Protein AF-A0A1I1YBZ1-F1 (afdb_monomer_lite)

Organism: NCBI:txid1123323

Radius of gyration: 19.56 Å; chains: 1; bounding box: 40×67×60 Å

Secondary structure (DSSP, 8-state):
-------------GGGB--TTT--PPEE-SHHHHHHHHHHHT-TTPBEEEEEESS--GGGSHHHHHHHHBPPPPTT------B-TT-EEESEEEESS-EEEEETTS-EEEEEEEETTEEEEEES-S-TTPBPSSSPP-B-HHHHTGGGTT-BEEEEEEEEEEGGGS-TT-----TT---SEEEEEEEEEETTS-EEEEEEETTEEEEEEE-TTSPBPEEEHHHHGGGBTTHHHHHHHHHH--

Sequence (242 aa):
MVSDIIKRDFDCFDKGKFSWRAWSAPVLFSPAEIRKRLDVLRLEGRKITDLKLVGLNYCLSYYHLESLLLKEPDESGNNVQSVDLETPIGICAEIDEPMLIRFEDGDVLEIMEETDGEHRISMNRIPWDIKAGTNLPNIDASIFFKDCIGRTIKTVELHTSDLSEREDYFQPWNPEAKQSSFVKYIVLRLDDGYGLRFSGWLDFCIVDYIDCSNNYVKKTFKEVAPAFYDLDELIEDLLSNE

Foldseek 3Di:
DDPPPPPLQAFDDVVLADDPVRQPFDWAFDPVRVVVVVVVVPQAQWAWAFKDAQAEFPCPDLVNQLVQFWDDDDPVPPPPTDGFQQGWRFLKGKHLAWMWTATPVRKIWTWWQQFARTIGIDISHRDPPRHYNPHGYQFRNCQSVVVSHRWGQNDKDWDKDFPVPDDPPGDDDPPVPPDGITTQWIWRATPQQWTWIWGHDGRIIMTFTAHNVRDTDIDGNNSRLVGGPPSVVSRCVSRPDD

Structure (mmCIF, N/CA/C/O backbone):
data_AF-A0A1I1YBZ1-F1
#
_entry.id   AF-A0A1I1YBZ1-F1
#
loop_
_atom_site.group_PDB
_atom_site.id
_atom_site.type_symbol
_atom_site.label_atom_id
_atom_site.label_alt_id
_atom_site.label_comp_id
_atom_site.label_asym_id
_atom_site.label_entity_id
_atom_site.label_seq_id
_atom_site.pdbx_PDB_ins_code
_atom_site.Cartn_x
_atom_site.Cartn_y
_atom_site.Cartn_z
_atom_site.occupancy
_atom_site.B_iso_or_equiv
_atom_site.auth_seq_id
_atom_site.auth_comp_id
_atom_site.auth_asym_id
_atom_site.auth_atom_id
_atom_site.pdbx_PDB_model_num
ATOM 1 N N . MET A 1 1 ? 4.293 -38.680 -7.895 1.00 36.81 1 MET A N 1
ATOM 2 C CA . MET A 1 1 ? 4.236 -37.562 -8.856 1.00 36.81 1 MET A CA 1
ATOM 3 C C . MET A 1 1 ? 5.030 -36.435 -8.245 1.00 36.81 1 MET A C 1
ATOM 5 O O . MET A 1 1 ? 4.676 -35.985 -7.165 1.00 36.81 1 MET A O 1
ATOM 9 N N . VAL A 1 2 ? 6.172 -36.119 -8.847 1.00 35.38 2 VAL A N 1
ATOM 10 C CA . VAL A 1 2 ? 7.045 -35.031 -8.406 1.00 35.38 2 VAL A CA 1
ATOM 11 C C . VAL A 1 2 ? 6.299 -33.736 -8.701 1.00 35.38 2 VAL A C 1
ATOM 13 O O . VAL A 1 2 ? 5.864 -33.534 -9.830 1.00 35.38 2 VAL A O 1
ATOM 16 N N . SER A 1 3 ? 6.053 -32.931 -7.669 1.00 37.69 3 SER A N 1
ATOM 17 C CA . SER A 1 3 ? 5.515 -31.586 -7.827 1.00 37.69 3 SER A CA 1
ATOM 18 C C . SER A 1 3 ? 6.543 -30.770 -8.599 1.00 37.69 3 SER A C 1
ATOM 20 O O . SER A 1 3 ? 7.615 -30.475 -8.065 1.00 37.69 3 SER A O 1
ATOM 22 N N . ASP A 1 4 ? 6.231 -30.418 -9.839 1.00 36.88 4 ASP A N 1
ATOM 23 C CA . ASP A 1 4 ? 6.945 -29.358 -10.533 1.00 36.88 4 ASP A CA 1
ATOM 24 C C . ASP A 1 4 ? 6.650 -28.057 -9.780 1.00 36.88 4 ASP A C 1
ATOM 26 O O . ASP A 1 4 ? 5.645 -27.383 -10.001 1.00 36.88 4 ASP A O 1
ATOM 30 N N . ILE A 1 5 ? 7.512 -27.748 -8.808 1.00 44.34 5 ILE A N 1
ATOM 31 C CA . ILE A 1 5 ? 7.633 -26.412 -8.244 1.00 44.34 5 ILE A CA 1
ATOM 32 C C . ILE A 1 5 ? 8.021 -25.546 -9.436 1.00 44.34 5 ILE A C 1
ATOM 34 O O . ILE A 1 5 ? 9.162 -25.601 -9.898 1.00 44.34 5 ILE A O 1
ATOM 38 N N . ILE A 1 6 ? 7.063 -24.783 -9.961 1.00 43.06 6 ILE A N 1
ATOM 39 C CA . ILE A 1 6 ? 7.365 -23.654 -10.832 1.00 43.06 6 ILE A CA 1
ATOM 40 C C . ILE A 1 6 ? 8.347 -22.806 -10.027 1.00 43.06 6 ILE A C 1
ATOM 42 O O . ILE A 1 6 ? 7.965 -22.187 -9.032 1.00 43.06 6 ILE A O 1
ATOM 46 N N . LYS A 1 7 ? 9.635 -22.848 -10.388 1.00 44.88 7 LYS A N 1
ATOM 47 C CA . LYS A 1 7 ? 10.614 -21.919 -9.833 1.00 44.88 7 LYS A CA 1
ATOM 48 C C . LYS A 1 7 ? 10.072 -20.532 -10.142 1.00 44.88 7 LYS A C 1
ATOM 50 O O . LYS A 1 7 ? 9.880 -20.190 -11.305 1.00 44.88 7 LYS A O 1
ATOM 55 N N . ARG A 1 8 ? 9.742 -19.778 -9.097 1.00 62.12 8 ARG A N 1
ATOM 56 C CA . AR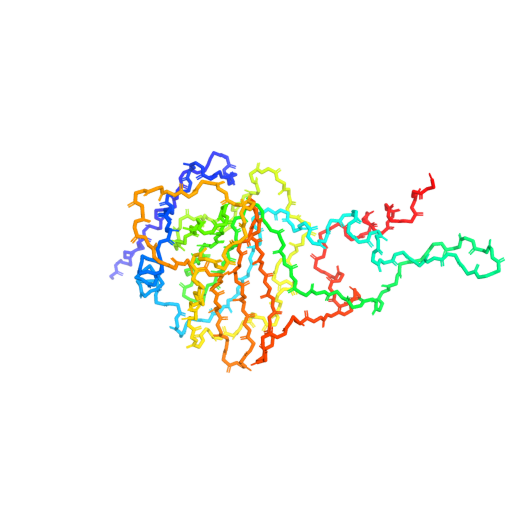G A 1 8 ? 9.437 -18.360 -9.241 1.00 62.12 8 ARG A CA 1
ATOM 57 C C . ARG A 1 8 ? 10.721 -17.706 -9.733 1.00 62.12 8 ARG A C 1
ATOM 59 O O . ARG A 1 8 ? 11.698 -17.649 -8.990 1.00 62.12 8 ARG A O 1
ATOM 66 N N . ASP A 1 9 ? 10.734 -17.310 -11.000 1.00 77.94 9 ASP A N 1
ATOM 67 C CA . ASP A 1 9 ? 11.827 -16.535 -11.581 1.00 77.94 9 ASP A CA 1
ATOM 68 C C . ASP A 1 9 ? 11.698 -15.097 -11.074 1.00 77.94 9 ASP A C 1
ATOM 70 O O . ASP A 1 9 ? 11.098 -14.234 -11.725 1.00 77.94 9 ASP A O 1
ATOM 74 N N . PHE A 1 10 ? 12.209 -14.879 -9.861 1.00 87.12 10 PHE A N 1
ATOM 75 C CA . PHE A 1 10 ? 12.427 -13.545 -9.322 1.00 87.12 10 PHE A CA 1
ATOM 76 C C . PHE A 1 10 ? 13.448 -12.797 -10.178 1.00 87.12 10 PHE A C 1
ATOM 78 O O . PHE A 1 10 ? 14.351 -13.400 -10.764 1.00 87.12 10 PHE A O 1
ATOM 85 N N . ASP A 1 11 ? 13.322 -11.477 -10.206 1.00 91.19 11 ASP A N 1
ATOM 86 C CA . ASP A 1 11 ? 14.334 -10.632 -10.816 1.00 91.19 11 ASP A CA 1
ATOM 87 C C . ASP A 1 11 ? 15.635 -10.659 -9.999 1.00 91.19 11 ASP A C 1
ATOM 89 O O . ASP A 1 11 ? 15.663 -10.933 -8.794 1.00 91.19 11 ASP A O 1
ATOM 93 N N . CYS A 1 12 ? 16.747 -10.373 -10.672 1.00 90.94 12 CYS A N 1
ATOM 94 C CA . CYS A 1 12 ? 18.072 -10.401 -10.065 1.00 90.94 12 CYS A CA 1
ATOM 95 C C . CYS A 1 12 ? 18.395 -9.064 -9.388 1.00 90.94 12 CYS A C 1
ATOM 97 O O . CYS A 1 12 ? 18.868 -8.128 -10.031 1.00 90.94 12 CYS A O 1
ATOM 99 N N . PHE A 1 13 ? 18.196 -9.004 -8.074 1.00 94.50 13 PHE A N 1
ATOM 100 C CA . PHE A 1 13 ? 18.529 -7.851 -7.235 1.00 94.50 13 PHE A CA 1
ATOM 101 C C . PHE A 1 13 ? 19.926 -7.990 -6.612 1.00 94.50 13 PHE A C 1
ATOM 103 O O . PHE A 1 13 ? 20.206 -8.977 -5.922 1.00 94.50 13 PHE A O 1
ATOM 110 N N . ASP A 1 14 ? 20.811 -7.006 -6.818 1.00 93.50 14 ASP A N 1
ATOM 111 C CA . ASP A 1 14 ? 22.164 -7.046 -6.243 1.00 93.50 14 ASP A CA 1
ATOM 112 C C . ASP A 1 14 ? 22.097 -7.086 -4.711 1.00 93.50 14 ASP A C 1
ATOM 114 O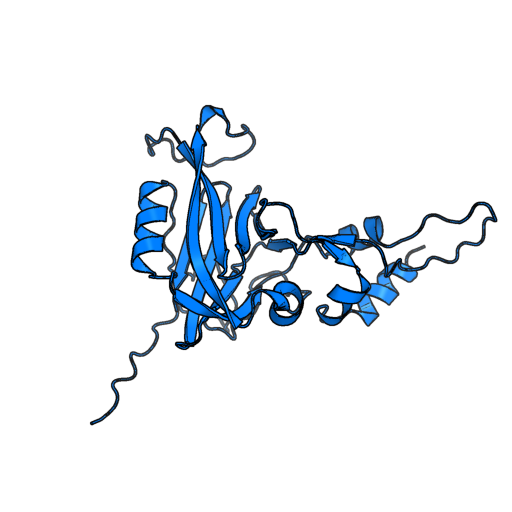 O . ASP A 1 14 ? 21.463 -6.245 -4.072 1.00 93.50 14 ASP A O 1
ATOM 118 N N . LYS A 1 15 ? 22.735 -8.099 -4.113 1.00 93.19 15 LYS A N 1
ATOM 119 C CA . LYS A 1 15 ? 22.744 -8.350 -2.657 1.00 93.19 15 LYS A CA 1
ATOM 120 C C . LYS A 1 15 ? 21.346 -8.367 -2.011 1.00 93.19 15 LYS A C 1
ATOM 122 O O . LYS A 1 15 ? 21.224 -8.069 -0.821 1.00 93.19 15 LYS A O 1
ATOM 127 N N . GLY A 1 16 ? 20.305 -8.707 -2.778 1.00 94.00 16 GLY A N 1
ATOM 128 C CA . GLY A 1 16 ? 18.918 -8.710 -2.305 1.00 94.00 16 GLY A CA 1
ATOM 129 C C . GLY A 1 16 ? 18.375 -7.318 -1.967 1.00 94.00 16 GLY A C 1
ATOM 130 O O . GLY A 1 16 ? 17.484 -7.215 -1.129 1.00 94.00 16 GLY A O 1
ATOM 131 N N . LYS A 1 17 ? 18.927 -6.251 -2.558 1.00 97.12 17 LYS A N 1
ATOM 132 C CA . LYS A 1 17 ? 18.430 -4.877 -2.418 1.00 97.12 17 LYS A CA 1
ATOM 133 C C . LYS A 1 17 ? 17.583 -4.477 -3.614 1.00 97.12 17 LYS A C 1
ATOM 135 O O . LYS A 1 17 ? 17.976 -4.722 -4.755 1.00 97.12 17 LYS A O 1
ATOM 140 N N . PHE A 1 18 ? 16.451 -3.835 -3.354 1.00 96.56 18 PHE A N 1
ATOM 141 C CA . PHE A 1 18 ? 15.580 -3.355 -4.410 1.00 96.56 18 PHE A CA 1
ATOM 142 C C . PHE A 1 18 ? 16.315 -2.371 -5.331 1.00 96.56 18 PHE A C 1
ATOM 144 O O . PHE A 1 18 ? 17.156 -1.577 -4.912 1.00 96.56 18 PHE A O 1
ATOM 151 N N . SER A 1 19 ? 16.016 -2.462 -6.623 1.00 94.19 19 SER A N 1
ATOM 152 C CA . SER A 1 19 ? 16.472 -1.514 -7.631 1.00 94.19 19 SER A CA 1
ATOM 153 C C . SER A 1 19 ? 15.438 -1.458 -8.740 1.00 94.19 19 SER A C 1
ATOM 155 O O . SER A 1 19 ? 15.160 -2.476 -9.378 1.00 94.19 19 SER A O 1
ATOM 157 N N . TRP A 1 20 ? 14.925 -0.262 -9.022 1.00 89.38 20 TRP A N 1
ATOM 158 C CA . TRP A 1 20 ? 13.953 -0.035 -10.095 1.00 89.38 20 TRP A CA 1
ATOM 159 C C . TRP A 1 20 ? 14.452 -0.534 -11.463 1.00 89.38 20 TRP A C 1
ATOM 161 O O . TRP A 1 20 ? 13.671 -1.014 -12.279 1.00 89.38 20 TRP A O 1
ATOM 171 N N . ARG A 1 21 ? 15.773 -0.498 -11.701 1.00 90.94 21 ARG A N 1
ATOM 172 C CA . ARG A 1 21 ? 16.403 -0.984 -12.943 1.00 90.94 21 ARG A CA 1
ATOM 173 C C . ARG A 1 21 ? 16.393 -2.502 -13.073 1.00 90.94 21 ARG A C 1
ATOM 175 O O . ARG A 1 21 ? 16.436 -3.010 -14.188 1.00 90.94 21 ARG A O 1
ATOM 182 N N . ALA A 1 22 ? 16.423 -3.207 -11.946 1.00 93.88 22 ALA A N 1
ATOM 183 C CA . ALA A 1 22 ? 16.407 -4.664 -11.913 1.00 93.88 22 ALA A CA 1
ATOM 184 C C . ALA A 1 22 ? 14.979 -5.218 -11.991 1.00 93.88 22 ALA A C 1
ATOM 186 O O . ALA A 1 22 ? 14.797 -6.354 -12.418 1.00 93.88 22 ALA A O 1
ATOM 187 N N . TRP A 1 23 ? 13.980 -4.420 -11.607 1.00 94.81 23 TRP A N 1
ATOM 188 C CA . TRP A 1 23 ? 12.586 -4.833 -11.594 1.00 94.81 23 TRP A CA 1
ATOM 189 C C . TRP A 1 23 ? 11.986 -4.853 -13.008 1.00 94.81 23 TRP A C 1
ATOM 191 O O . TRP A 1 23 ? 11.780 -3.819 -13.642 1.00 94.81 23 TRP A O 1
ATOM 201 N N . SER A 1 24 ? 11.674 -6.053 -13.494 1.00 93.94 24 SER A N 1
ATOM 202 C CA . SER A 1 24 ? 11.161 -6.341 -14.836 1.00 93.94 24 SER A CA 1
ATOM 203 C C . SER A 1 24 ? 9.670 -6.048 -15.013 1.00 93.94 24 SER A C 1
ATOM 205 O O . SER A 1 24 ? 9.094 -6.392 -16.053 1.00 93.94 24 SER A O 1
ATOM 207 N N . ALA A 1 25 ? 9.019 -5.432 -14.018 1.00 94.31 25 ALA A N 1
ATOM 208 C CA . ALA A 1 25 ? 7.642 -4.988 -14.163 1.00 94.31 25 ALA A CA 1
ATOM 209 C C . ALA A 1 25 ? 7.490 -4.103 -15.408 1.00 94.31 25 ALA A C 1
ATOM 211 O O . ALA A 1 25 ? 8.319 -3.221 -15.643 1.00 94.31 25 ALA A O 1
ATOM 212 N N . PRO A 1 26 ? 6.438 -4.329 -16.214 1.00 92.62 26 PRO A N 1
ATOM 213 C CA . PRO A 1 26 ? 6.181 -3.481 -17.360 1.00 92.62 26 PRO A CA 1
ATOM 214 C C . PRO A 1 26 ? 5.854 -2.067 -16.887 1.00 92.62 26 PRO A C 1
ATOM 216 O O . PRO A 1 26 ? 5.163 -1.890 -15.883 1.00 92.62 26 PRO A O 1
ATOM 219 N N . VAL A 1 27 ? 6.311 -1.096 -17.665 1.00 90.88 27 VAL A N 1
ATOM 220 C CA . VAL A 1 27 ? 5.929 0.305 -17.527 1.00 90.88 27 VAL A CA 1
ATOM 221 C C . VAL A 1 27 ? 4.602 0.509 -18.256 1.00 90.88 27 VAL A C 1
ATOM 223 O O . VAL A 1 27 ? 4.498 0.189 -19.443 1.00 90.88 27 VAL A O 1
ATOM 226 N N . LEU A 1 28 ? 3.573 0.966 -17.544 1.00 90.81 28 LEU A N 1
ATOM 227 C CA . LEU A 1 28 ? 2.201 1.065 -18.043 1.00 90.81 28 LEU A CA 1
ATOM 228 C C . LEU A 1 28 ? 1.697 2.499 -17.904 1.00 90.81 28 LEU A C 1
ATOM 230 O O . LEU A 1 28 ? 1.750 3.061 -16.815 1.00 90.81 28 LEU A O 1
ATOM 234 N N . PHE A 1 29 ? 1.146 3.044 -18.990 1.00 85.56 29 PHE A N 1
ATOM 235 C CA . PHE A 1 29 ? 0.643 4.421 -19.017 1.00 85.56 29 PHE A CA 1
ATOM 236 C C . PHE A 1 29 ? -0.859 4.479 -19.287 1.00 85.56 29 PHE A C 1
ATOM 238 O O . PHE A 1 29 ? -1.593 5.197 -18.614 1.00 85.56 29 PHE A O 1
ATOM 245 N N . SER A 1 30 ? -1.350 3.729 -20.284 1.00 86.94 30 SER A N 1
ATOM 246 C CA . SER A 1 30 ? -2.756 3.854 -20.669 1.00 86.94 30 SER A CA 1
ATOM 247 C C . SER A 1 30 ? -3.700 3.124 -19.719 1.00 86.94 30 SER A C 1
ATOM 249 O O . SER A 1 30 ? -3.410 1.996 -19.301 1.00 86.94 30 SER A O 1
ATOM 251 N N . PRO A 1 31 ? -4.914 3.663 -19.491 1.00 90.94 31 PRO A N 1
ATOM 252 C CA . PRO A 1 31 ? -5.958 2.937 -18.776 1.00 90.94 31 PRO A CA 1
ATOM 253 C C . PRO A 1 31 ? -6.232 1.539 -19.346 1.00 90.94 31 PRO A C 1
ATOM 255 O O . PRO A 1 31 ? -6.498 0.601 -18.598 1.00 90.94 31 PRO A O 1
ATOM 258 N N . ALA A 1 32 ? -6.136 1.372 -20.669 1.00 92.31 32 ALA A N 1
ATOM 259 C CA . ALA A 1 32 ? -6.348 0.086 -21.329 1.00 92.31 32 ALA A CA 1
ATOM 260 C C . ALA A 1 32 ? -5.231 -0.930 -21.026 1.00 92.31 32 ALA A C 1
ATOM 262 O O . ALA A 1 32 ? -5.521 -2.098 -20.759 1.00 92.31 32 ALA A O 1
ATOM 263 N N . GLU A 1 33 ? -3.964 -0.505 -21.046 1.00 93.12 33 GLU A N 1
ATOM 264 C CA . GLU A 1 33 ? -2.819 -1.353 -20.686 1.00 93.12 33 GLU A CA 1
ATOM 265 C C . GLU A 1 33 ? -2.873 -1.762 -19.217 1.00 93.12 33 GLU A C 1
ATOM 267 O O . GLU A 1 33 ? -2.699 -2.941 -18.901 1.00 93.12 33 GLU A O 1
ATOM 272 N N . ILE A 1 34 ? -3.176 -0.808 -18.337 1.00 94.31 34 ILE A N 1
ATOM 273 C CA . ILE A 1 34 ? -3.274 -1.036 -16.895 1.00 94.31 34 ILE A CA 1
ATOM 274 C C . ILE A 1 34 ? -4.437 -1.983 -16.597 1.00 94.31 34 ILE A C 1
ATOM 276 O O . ILE A 1 34 ? -4.249 -2.981 -15.902 1.00 94.31 34 ILE A O 1
ATOM 280 N N . ARG A 1 35 ? -5.616 -1.763 -17.198 1.00 96.06 35 ARG A N 1
ATOM 281 C CA . ARG A 1 35 ? -6.758 -2.679 -17.063 1.00 96.06 35 ARG A CA 1
ATOM 282 C C . ARG A 1 35 ? -6.400 -4.093 -17.510 1.00 96.06 35 ARG A C 1
ATOM 284 O O . ARG A 1 35 ? -6.570 -5.035 -16.743 1.00 96.06 35 ARG A O 1
ATOM 291 N N . LYS A 1 36 ? -5.822 -4.236 -18.707 1.00 96.75 36 LYS A N 1
ATOM 292 C CA . LYS A 1 36 ? -5.385 -5.534 -19.236 1.00 96.75 36 LYS A CA 1
ATOM 293 C C . LYS A 1 36 ? -4.380 -6.211 -18.305 1.00 96.75 36 LYS A C 1
ATOM 295 O O . LYS A 1 36 ? -4.418 -7.431 -18.146 1.00 96.75 36 LYS A O 1
ATOM 300 N N . ARG A 1 37 ? -3.468 -5.444 -17.700 1.00 96.56 37 ARG A N 1
ATOM 301 C CA . ARG A 1 37 ? -2.520 -5.977 -16.724 1.00 96.56 37 ARG A CA 1
ATOM 302 C C . ARG A 1 37 ? -3.242 -6.520 -15.494 1.00 96.56 37 ARG A C 1
ATOM 304 O O . ARG A 1 37 ? -2.987 -7.664 -15.132 1.00 96.56 37 ARG A O 1
ATOM 311 N N . LEU A 1 38 ? -4.133 -5.736 -14.893 1.00 96.75 38 LEU A N 1
ATOM 312 C CA . LEU A 1 38 ? -4.900 -6.126 -13.706 1.00 96.75 38 LEU A CA 1
ATOM 313 C C . LEU A 1 38 ? -5.749 -7.385 -13.963 1.00 96.75 38 LEU A C 1
ATOM 315 O O . LEU A 1 38 ? -5.736 -8.305 -13.144 1.00 96.75 38 LEU A O 1
ATOM 319 N N . ASP A 1 39 ? -6.380 -7.486 -15.137 1.00 96.56 39 ASP A N 1
ATOM 320 C CA . ASP A 1 39 ? -7.176 -8.656 -15.538 1.00 96.56 39 ASP A CA 1
ATOM 321 C C . ASP A 1 39 ? -6.329 -9.943 -15.606 1.00 96.56 39 ASP A C 1
ATOM 323 O O . ASP A 1 39 ? -6.765 -11.020 -15.192 1.00 96.56 39 ASP A O 1
ATOM 327 N N . VAL A 1 40 ? -5.086 -9.845 -16.096 1.00 96.75 40 VAL A N 1
ATOM 328 C CA . VAL A 1 40 ? -4.151 -10.983 -16.172 1.00 96.75 40 VAL A CA 1
ATOM 329 C C . VAL A 1 40 ? -3.716 -11.458 -14.785 1.00 96.75 40 VAL A C 1
ATOM 331 O O . VAL A 1 40 ? -3.509 -12.657 -14.595 1.00 96.75 40 VAL A O 1
ATOM 334 N N . LEU A 1 41 ? -3.585 -10.547 -13.818 1.00 96.94 41 LEU A N 1
ATOM 335 C CA . LEU A 1 41 ? -3.140 -10.877 -12.461 1.00 96.94 41 LEU A CA 1
ATOM 336 C C . LEU A 1 41 ? -4.211 -11.609 -11.638 1.00 96.94 41 LEU A C 1
ATOM 338 O O . LEU A 1 41 ? -3.862 -12.311 -10.686 1.00 96.94 41 LEU A O 1
ATOM 342 N N . ARG A 1 42 ? -5.491 -11.516 -12.037 1.00 97.12 42 ARG A N 1
ATOM 343 C CA . ARG A 1 42 ? -6.628 -12.195 -11.386 1.00 97.12 42 ARG A CA 1
ATOM 344 C C . ARG A 1 42 ? -6.639 -11.950 -9.874 1.00 97.12 42 ARG A C 1
ATOM 346 O O . ARG A 1 42 ? -6.538 -12.888 -9.086 1.00 97.12 42 ARG A O 1
ATOM 353 N N . LEU A 1 43 ? -6.664 -10.676 -9.486 1.00 98.44 43 LEU A N 1
ATOM 354 C CA . LEU A 1 43 ? -6.584 -10.263 -8.081 1.00 98.44 43 LEU A CA 1
ATOM 355 C C . LEU A 1 43 ? -7.904 -10.484 -7.327 1.00 98.44 43 LEU A C 1
ATOM 357 O O . LEU A 1 43 ? -7.885 -10.763 -6.133 1.00 98.44 43 LEU A O 1
ATOM 361 N N . GLU A 1 44 ? -9.046 -10.383 -8.011 1.00 98.62 44 GLU A N 1
ATOM 362 C CA . GLU A 1 44 ? -10.362 -10.619 -7.407 1.00 98.62 44 GLU A CA 1
ATOM 363 C C . GLU A 1 44 ? -10.486 -12.059 -6.888 1.00 98.62 4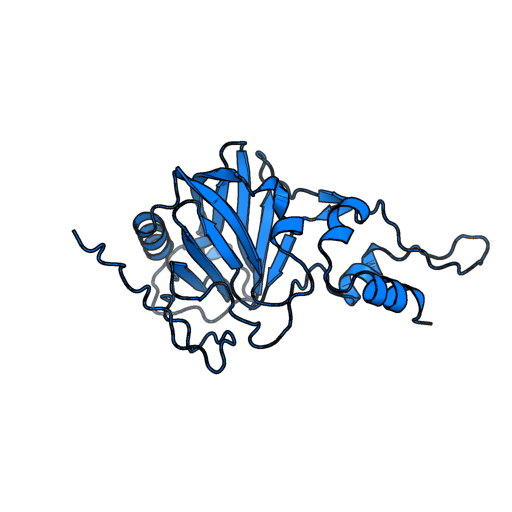4 GLU A C 1
ATOM 365 O O . GLU A 1 44 ? -10.118 -13.022 -7.563 1.00 98.62 44 GLU A O 1
ATOM 370 N N . GLY A 1 45 ? -11.003 -12.202 -5.670 1.00 98.56 45 GLY A N 1
ATOM 371 C CA . GLY A 1 45 ? -11.094 -13.468 -4.948 1.00 98.56 45 GLY A CA 1
ATOM 372 C C . GLY A 1 45 ? -9.827 -13.860 -4.184 1.00 98.56 45 GLY A C 1
ATOM 373 O O . GLY A 1 45 ? -9.868 -14.837 -3.439 1.00 98.56 45 GLY A O 1
ATOM 374 N N . ARG A 1 46 ? -8.714 -13.121 -4.312 1.00 98.69 46 ARG A N 1
ATOM 375 C CA . ARG A 1 46 ? -7.498 -13.398 -3.536 1.00 98.69 46 ARG A CA 1
ATOM 376 C C . ARG A 1 46 ? -7.578 -12.788 -2.146 1.00 98.69 46 ARG A C 1
ATOM 37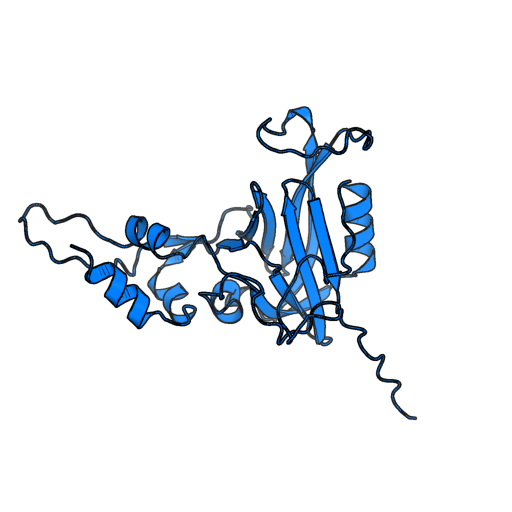8 O O . ARG A 1 46 ? -7.952 -11.628 -1.978 1.00 98.69 46 ARG A O 1
ATOM 385 N N . LYS A 1 47 ? -7.184 -13.576 -1.151 1.00 98.81 47 LYS A N 1
ATOM 386 C CA . LYS A 1 47 ? -7.135 -13.167 0.250 1.00 98.81 47 LYS A CA 1
ATOM 387 C C . LYS A 1 47 ? -5.747 -12.672 0.618 1.00 98.81 47 LYS A C 1
ATOM 389 O O . LYS A 1 47 ? -4.774 -13.393 0.404 1.00 98.81 47 LYS A O 1
ATOM 394 N N . ILE A 1 48 ? -5.673 -11.471 1.179 1.00 98.88 48 ILE A N 1
ATOM 395 C CA . ILE A 1 48 ? -4.431 -10.848 1.639 1.00 98.88 48 ILE A CA 1
ATOM 396 C C . ILE A 1 48 ? -3.991 -11.524 2.937 1.00 98.88 48 ILE A C 1
ATOM 398 O O . ILE A 1 48 ? -4.789 -11.688 3.861 1.00 98.88 48 ILE A O 1
ATOM 402 N N . THR A 1 49 ? -2.726 -11.920 3.019 1.00 98.81 49 THR A N 1
ATOM 403 C CA . THR A 1 49 ? -2.143 -12.550 4.213 1.00 98.81 49 THR A CA 1
ATOM 404 C C . THR A 1 49 ? -1.044 -11.721 4.852 1.00 98.81 49 THR A C 1
ATOM 406 O O . THR A 1 49 ? -0.770 -11.915 6.032 1.00 98.81 49 THR A O 1
ATOM 409 N N . ASP A 1 50 ? -0.427 -10.815 4.097 1.00 98.7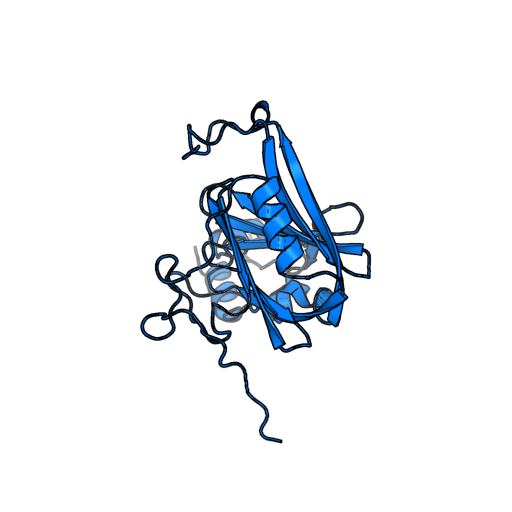5 50 ASP A N 1
ATOM 410 C CA . ASP A 1 50 ? 0.714 -10.026 4.552 1.00 98.75 50 ASP A CA 1
ATOM 411 C C . ASP A 1 50 ? 0.894 -8.812 3.631 1.00 98.75 50 ASP A C 1
ATOM 413 O O . ASP A 1 50 ? 0.609 -8.904 2.429 1.00 98.75 50 ASP A O 1
ATOM 417 N N . LEU A 1 51 ? 1.392 -7.696 4.162 1.00 98.69 51 LEU A N 1
ATOM 418 C CA . LEU A 1 51 ? 1.732 -6.502 3.385 1.00 98.69 51 LEU A CA 1
ATOM 419 C C . LEU A 1 51 ? 3.151 -6.048 3.736 1.00 98.69 51 LEU A C 1
ATOM 421 O O . LEU A 1 51 ? 3.617 -6.238 4.853 1.00 98.69 51 LEU A O 1
ATOM 425 N N . LYS A 1 52 ? 3.861 -5.443 2.786 1.00 98.25 52 LYS A N 1
ATOM 426 C CA . LYS A 1 52 ? 5.207 -4.913 3.019 1.00 98.25 52 LYS A CA 1
ATOM 427 C C . LYS A 1 52 ? 5.428 -3.643 2.213 1.00 98.25 52 LYS A C 1
ATOM 429 O O . LYS A 1 52 ? 5.158 -3.626 1.015 1.00 98.25 52 LYS A O 1
ATOM 434 N N . LEU A 1 53 ? 5.970 -2.615 2.856 1.00 97.94 53 LEU A N 1
ATOM 435 C CA . LEU A 1 53 ? 6.617 -1.504 2.163 1.00 97.94 53 LEU A CA 1
ATOM 436 C C . LEU A 1 53 ? 8.094 -1.863 1.999 1.00 97.94 53 LEU A C 1
ATOM 438 O O . LEU A 1 53 ? 8.733 -2.295 2.962 1.00 97.94 53 LEU A O 1
ATOM 442 N N . VAL A 1 54 ? 8.619 -1.786 0.776 1.00 97.69 54 VAL A N 1
ATOM 443 C CA . VAL A 1 54 ? 10.038 -2.092 0.532 1.00 97.69 54 VAL A CA 1
ATOM 444 C C . VAL A 1 54 ? 10.920 -0.961 1.068 1.00 97.69 54 VAL A C 1
ATOM 446 O O . VAL A 1 54 ? 11.915 -1.253 1.734 1.00 97.69 54 VAL A O 1
ATOM 449 N N . GLY A 1 55 ? 10.508 0.289 0.842 1.00 95.25 55 GLY A N 1
ATOM 450 C CA . GLY A 1 55 ? 11.189 1.500 1.294 1.00 95.25 55 GLY A CA 1
ATOM 451 C C . GLY A 1 55 ? 10.485 2.224 2.447 1.00 95.25 55 GLY A C 1
ATOM 452 O O . GLY A 1 55 ? 9.621 1.669 3.131 1.00 95.25 55 GLY A O 1
ATOM 453 N N . LEU A 1 56 ? 10.883 3.478 2.655 1.00 95.50 56 LEU A N 1
ATOM 454 C CA . LEU A 1 56 ? 10.390 4.375 3.702 1.00 95.50 56 LEU A CA 1
ATOM 455 C C . LEU A 1 56 ? 8.927 4.787 3.476 1.00 95.50 56 LEU A C 1
ATOM 457 O O . LEU A 1 56 ? 8.518 5.007 2.341 1.00 95.50 56 LEU A O 1
ATOM 461 N N . ASN A 1 57 ? 8.160 4.956 4.561 1.00 96.06 57 ASN A N 1
ATOM 462 C CA . ASN A 1 57 ? 6.907 5.711 4.528 1.00 96.06 57 ASN A CA 1
ATOM 463 C C . ASN A 1 57 ? 7.162 7.182 4.899 1.00 96.06 57 ASN A C 1
ATOM 465 O O . ASN A 1 57 ? 7.338 7.509 6.080 1.00 96.06 57 ASN A O 1
ATOM 469 N N . TYR A 1 58 ? 7.121 8.071 3.908 1.00 93.94 58 TYR A N 1
ATOM 470 C CA . TYR A 1 58 ? 7.371 9.505 4.083 1.00 93.94 58 TYR A CA 1
ATOM 471 C C . TYR A 1 58 ? 6.272 10.230 4.874 1.00 93.94 58 TYR A C 1
ATOM 473 O O . TYR A 1 58 ? 6.586 11.164 5.621 1.00 93.94 58 TYR A O 1
ATOM 481 N N . CYS A 1 59 ? 5.020 9.749 4.829 1.00 91.94 59 CYS A N 1
ATOM 482 C CA . CYS A 1 59 ? 3.920 10.281 5.645 1.00 91.94 59 CYS A CA 1
ATOM 483 C C . CYS A 1 59 ? 4.157 10.112 7.152 1.00 91.94 59 CYS A C 1
ATOM 485 O O . CYS A 1 59 ? 3.487 10.757 7.948 1.00 91.94 59 CYS A O 1
ATOM 487 N N . LEU A 1 60 ? 5.076 9.234 7.561 1.00 90.94 60 LEU A N 1
ATOM 488 C CA . LEU A 1 60 ? 5.418 8.984 8.965 1.00 90.94 60 LEU A CA 1
ATOM 489 C C . LEU A 1 60 ? 6.909 9.228 9.236 1.00 90.94 60 LEU A C 1
ATOM 491 O O . LEU A 1 60 ? 7.506 8.608 10.116 1.00 90.94 60 LEU A O 1
ATOM 495 N N . SER A 1 61 ? 7.522 10.114 8.451 1.00 88.25 61 SER A N 1
ATOM 496 C CA . SER A 1 61 ? 8.867 10.624 8.717 1.00 88.25 61 SER A CA 1
ATOM 497 C C . SER A 1 61 ? 8.884 11.533 9.952 1.00 88.25 61 SER A C 1
ATOM 499 O O . SER A 1 61 ? 7.856 12.102 10.329 1.00 88.25 61 SER A O 1
ATOM 501 N N . TYR A 1 62 ? 10.068 11.706 10.552 1.00 86.00 62 TYR A N 1
ATOM 502 C CA . TYR A 1 62 ? 10.282 12.593 11.701 1.00 86.00 62 TYR A CA 1
ATOM 503 C C . TYR A 1 62 ? 9.641 13.971 11.499 1.00 86.00 62 TYR A C 1
ATOM 505 O O . TYR A 1 62 ? 8.782 14.365 12.277 1.00 86.00 62 TYR A O 1
ATOM 513 N N . TYR A 1 63 ? 9.989 14.656 10.404 1.00 83.00 63 TYR A N 1
ATOM 514 C CA . TYR A 1 63 ? 9.514 16.013 10.115 1.00 83.00 63 TYR A CA 1
ATOM 515 C C . TYR A 1 63 ? 7.988 16.106 10.030 1.00 83.00 63 TYR A C 1
ATOM 517 O O . TYR A 1 63 ? 7.395 17.105 10.433 1.00 83.00 63 TYR A O 1
ATOM 525 N N . HIS A 1 64 ? 7.334 15.062 9.514 1.00 84.31 64 HIS A N 1
ATOM 526 C CA . HIS A 1 64 ? 5.880 15.041 9.449 1.00 84.31 64 HIS A CA 1
ATOM 527 C C . HIS A 1 64 ? 5.271 14.851 10.842 1.00 84.31 64 HIS A C 1
ATOM 529 O O . HIS A 1 64 ? 4.360 15.582 11.227 1.00 84.31 64 HIS A O 1
ATOM 535 N N . LEU A 1 65 ? 5.804 13.912 11.624 1.00 87.50 65 LEU A N 1
ATOM 536 C CA . LEU A 1 65 ? 5.303 13.607 12.962 1.00 87.50 65 LEU A CA 1
ATOM 537 C C . LEU A 1 65 ? 5.592 14.715 13.975 1.00 87.50 65 LEU A C 1
ATOM 539 O O . LEU A 1 65 ? 4.741 14.970 14.821 1.00 87.50 65 LEU A O 1
ATOM 543 N N . GLU A 1 66 ? 6.717 15.414 13.855 1.00 85.81 66 GLU A N 1
ATOM 544 C CA . GLU A 1 66 ? 7.050 16.594 14.656 1.00 85.81 66 GLU A CA 1
ATOM 545 C C . GLU A 1 66 ? 5.928 17.632 14.571 1.00 85.81 66 GLU A C 1
ATOM 547 O O . GLU A 1 66 ? 5.360 18.029 15.588 1.00 85.81 66 GLU A O 1
ATOM 552 N N . SER A 1 67 ? 5.514 17.971 13.347 1.00 82.75 67 SER A N 1
ATOM 553 C CA . SER A 1 67 ? 4.435 18.934 13.108 1.00 82.75 67 SER A CA 1
ATOM 554 C C . SER A 1 67 ? 3.050 18.470 13.581 1.00 82.75 67 SER A C 1
ATOM 556 O O . SER A 1 67 ? 2.176 19.300 13.831 1.00 82.75 67 SER A O 1
ATOM 558 N N . LEU A 1 68 ? 2.824 17.156 13.682 1.00 84.81 68 LEU A N 1
ATOM 559 C CA . LEU A 1 68 ? 1.515 16.577 13.997 1.00 84.81 68 LEU A CA 1
ATOM 560 C C . LEU A 1 68 ? 1.335 16.234 15.476 1.00 84.81 68 LEU A C 1
ATOM 562 O O . LEU A 1 68 ? 0.216 16.291 15.989 1.00 84.81 68 LEU A O 1
ATOM 566 N N . LEU A 1 69 ? 2.402 15.785 16.132 1.00 85.62 69 LEU A N 1
ATOM 567 C CA . LEU A 1 69 ? 2.335 15.168 17.453 1.00 85.62 69 LEU A CA 1
ATOM 568 C C . LEU A 1 69 ? 2.821 16.088 18.567 1.00 85.62 69 LEU A C 1
ATOM 570 O O . LEU A 1 69 ? 2.421 15.877 19.714 1.00 85.62 69 LEU A O 1
ATOM 574 N N . LEU A 1 70 ? 3.668 17.076 18.265 1.00 81.94 70 LEU A N 1
ATOM 575 C CA . LEU A 1 70 ? 4.141 18.010 19.280 1.00 81.94 70 LEU A CA 1
ATOM 576 C C . LEU A 1 70 ? 3.069 19.055 19.585 1.00 81.94 70 LEU A C 1
ATOM 578 O O . LEU A 1 70 ? 2.590 19.774 18.708 1.00 81.94 70 LEU A O 1
ATOM 582 N N . LYS A 1 71 ? 2.689 19.139 20.861 1.00 71.62 71 LYS A N 1
ATOM 583 C CA . LYS A 1 71 ? 1.785 20.184 21.353 1.00 71.62 71 LYS A CA 1
ATOM 584 C C . LYS A 1 71 ? 2.524 21.509 21.471 1.00 71.62 71 LYS A C 1
ATOM 586 O O . LYS A 1 71 ? 3.650 21.545 21.965 1.00 71.62 71 LYS A O 1
ATOM 591 N N . GLU A 1 72 ? 1.854 22.596 21.089 1.00 67.50 72 GLU A N 1
ATOM 592 C CA . GLU A 1 72 ? 2.341 23.932 21.423 1.00 67.50 72 GLU A CA 1
ATOM 593 C C . GLU A 1 72 ? 2.431 24.111 22.950 1.00 67.50 72 GLU A C 1
ATOM 595 O O . GLU A 1 72 ? 1.661 23.480 23.689 1.00 67.50 72 GLU A O 1
ATOM 600 N N . PRO A 1 73 ? 3.356 24.961 23.437 1.00 64.06 73 PRO A N 1
ATOM 601 C CA . PRO A 1 73 ? 3.469 25.265 24.856 1.00 64.06 73 PRO A CA 1
ATOM 602 C C . PRO A 1 73 ? 2.135 25.760 25.412 1.00 64.06 73 PRO A C 1
ATOM 604 O O . PRO A 1 73 ? 1.424 26.531 24.763 1.00 64.06 73 PRO A O 1
ATOM 607 N N . ASP A 1 74 ? 1.797 25.349 26.631 1.00 63.50 74 ASP A N 1
ATOM 608 C CA . ASP A 1 74 ? 0.617 25.894 27.290 1.00 63.50 74 ASP A CA 1
ATOM 609 C C . ASP A 1 74 ? 0.803 27.389 27.636 1.00 63.50 74 ASP A C 1
ATOM 611 O O . ASP A 1 74 ? 1.919 27.909 27.728 1.00 63.50 74 ASP A O 1
ATOM 615 N N . GLU A 1 75 ? -0.306 28.102 27.867 1.00 63.44 75 GLU A N 1
ATOM 616 C CA . GLU A 1 75 ? -0.302 29.534 28.230 1.00 63.44 75 GLU A CA 1
ATOM 617 C C . GLU A 1 75 ? 0.476 29.837 29.529 1.00 63.44 75 GLU A C 1
ATOM 619 O O . GLU A 1 75 ? 0.726 31.001 29.849 1.00 63.44 75 GLU A O 1
ATOM 624 N N . SER A 1 76 ? 0.857 28.804 30.292 1.00 66.31 76 SER A N 1
ATOM 625 C CA . SER A 1 76 ? 1.619 28.928 31.533 1.00 66.31 76 SER A CA 1
ATOM 626 C C . SER A 1 76 ? 3.136 28.970 31.312 1.00 66.31 76 SER A C 1
ATOM 628 O O . SER A 1 76 ? 3.878 29.200 32.269 1.00 66.31 76 SER A O 1
ATOM 630 N N . GLY A 1 77 ? 3.599 28.808 30.066 1.00 56.72 77 GLY A N 1
ATOM 631 C CA . GLY A 1 77 ? 5.013 28.896 29.699 1.00 56.72 77 GLY A CA 1
ATOM 632 C C . GLY A 1 77 ? 5.851 27.715 30.191 1.00 56.72 77 GLY A C 1
ATOM 633 O O . GLY A 1 77 ? 7.079 27.805 30.207 1.00 56.72 77 GLY A O 1
ATOM 634 N N . ASN A 1 78 ? 5.212 26.617 30.608 1.00 54.88 78 ASN A N 1
ATOM 635 C CA . ASN A 1 78 ? 5.909 25.383 30.942 1.00 54.88 78 ASN A CA 1
ATOM 636 C C . ASN A 1 78 ? 6.119 24.572 29.657 1.00 54.88 78 ASN A C 1
ATOM 638 O O . ASN A 1 78 ? 5.201 23.928 29.155 1.00 54.88 78 ASN A O 1
ATOM 642 N N . ASN A 1 79 ? 7.348 24.589 29.138 1.00 56.03 79 ASN A N 1
ATOM 643 C CA . ASN A 1 79 ? 7.771 23.800 27.978 1.00 56.03 79 ASN A CA 1
ATOM 644 C C . ASN A 1 79 ? 7.923 22.313 28.337 1.00 56.03 79 ASN A C 1
ATOM 646 O O . ASN A 1 79 ? 9.028 21.779 28.343 1.00 56.03 79 ASN A O 1
ATOM 650 N N . VAL A 1 80 ? 6.830 21.620 28.655 1.00 59.75 80 VAL A N 1
ATOM 651 C CA . VAL A 1 80 ? 6.847 20.153 28.619 1.00 59.75 80 VAL A CA 1
ATOM 652 C C . VAL A 1 80 ? 6.339 19.740 27.248 1.00 59.75 80 VAL A C 1
ATOM 654 O O . VAL A 1 80 ? 5.137 19.550 27.053 1.00 59.75 80 VAL A O 1
ATOM 657 N N . GLN A 1 81 ? 7.260 19.631 26.285 1.00 69.12 81 GLN A N 1
ATOM 658 C CA . GLN A 1 81 ? 6.954 18.945 25.035 1.00 69.12 81 GLN A CA 1
ATOM 659 C C . GLN A 1 81 ? 6.430 17.550 25.381 1.00 69.12 81 GLN A C 1
ATOM 661 O O . GLN A 1 81 ? 6.981 16.828 26.214 1.00 69.12 81 GLN A O 1
ATOM 666 N N . SER A 1 82 ? 5.298 17.203 24.785 1.00 79.06 82 SER A N 1
ATOM 667 C CA . SER A 1 82 ? 4.688 15.893 24.939 1.00 79.06 82 SER A CA 1
ATOM 668 C C . SER A 1 82 ? 4.133 15.455 23.598 1.00 79.06 82 SER A C 1
ATOM 670 O O . SER A 1 82 ? 3.620 16.271 22.831 1.00 79.06 82 SER A O 1
ATOM 672 N N . VAL A 1 83 ? 4.249 14.157 23.330 1.00 84.56 83 VAL A N 1
ATOM 673 C CA . VAL A 1 83 ? 3.693 13.521 22.137 1.00 84.56 83 VAL A CA 1
ATOM 674 C C . VAL A 1 83 ? 2.201 13.291 22.364 1.00 84.56 83 VAL A C 1
ATOM 676 O O . VAL A 1 83 ? 1.811 12.588 23.303 1.00 84.56 83 VAL A O 1
ATOM 679 N N . ASP A 1 84 ? 1.348 13.866 21.515 1.00 87.94 84 ASP A N 1
ATOM 680 C CA . ASP A 1 84 ? -0.088 13.602 21.562 1.00 87.94 84 ASP A CA 1
ATOM 681 C C . ASP A 1 84 ? -0.429 12.232 20.964 1.00 87.94 84 ASP A C 1
ATOM 683 O O . ASP A 1 84 ? -0.557 12.053 19.752 1.00 87.94 84 ASP A O 1
ATOM 687 N N . LEU A 1 85 ? -0.616 11.248 21.840 1.00 89.75 85 LEU A N 1
ATOM 688 C CA . LEU A 1 85 ? -0.953 9.887 21.434 1.00 89.75 85 LEU A CA 1
ATOM 689 C C . LEU A 1 85 ? -2.361 9.762 20.826 1.00 89.75 85 LEU A C 1
ATOM 691 O O . LEU A 1 85 ? -2.642 8.769 20.155 1.00 89.75 85 LEU A O 1
ATOM 695 N N . GLU A 1 86 ? -3.245 10.736 21.049 1.00 93.56 86 GLU A N 1
ATOM 696 C CA . GLU A 1 86 ? -4.631 10.702 20.573 1.00 93.56 86 GLU A CA 1
ATOM 697 C C . GLU A 1 86 ? -4.809 11.443 19.236 1.00 93.56 86 GLU A C 1
ATOM 699 O O . GLU A 1 86 ? -5.897 11.397 18.654 1.00 93.56 86 GLU A O 1
ATOM 704 N N . THR A 1 87 ? -3.750 12.076 18.708 1.00 93.06 87 THR A N 1
ATOM 705 C CA . THR A 1 87 ? -3.777 12.724 17.390 1.00 93.06 87 THR A CA 1
ATOM 706 C C . THR A 1 87 ? -4.218 11.726 16.315 1.00 93.06 87 THR A C 1
ATOM 708 O O . THR A 1 87 ? -3.606 10.661 16.174 1.00 93.06 87 THR A O 1
ATOM 711 N N . PRO A 1 88 ? -5.269 12.038 15.530 1.00 93.88 88 PRO A N 1
ATOM 712 C CA . PRO A 1 88 ? -5.687 11.195 14.418 1.00 93.88 88 PRO A CA 1
ATOM 713 C C . PRO A 1 88 ? -4.675 11.230 13.265 1.00 93.88 88 PRO A C 1
ATOM 715 O O . PRO A 1 88 ? -4.481 12.263 12.627 1.00 93.88 88 PRO A O 1
ATOM 718 N N . ILE A 1 89 ? -4.111 10.072 12.942 1.00 93.50 89 ILE A N 1
ATOM 719 C CA . ILE A 1 89 ? -3.184 9.821 11.839 1.00 93.50 89 ILE A CA 1
ATOM 720 C C . ILE A 1 89 ? -3.912 9.060 10.730 1.00 93.50 89 ILE A C 1
ATOM 722 O O . ILE A 1 89 ? -4.633 8.094 10.990 1.00 93.50 89 ILE A O 1
ATOM 726 N N . GLY A 1 90 ? -3.747 9.500 9.482 1.00 94.81 90 GLY A N 1
ATOM 727 C CA . GLY A 1 90 ? -4.244 8.764 8.321 1.00 94.81 90 GLY A CA 1
ATOM 728 C C . GLY A 1 90 ? -3.482 7.455 8.133 1.00 94.81 90 GLY A C 1
ATOM 729 O O . GLY A 1 90 ? -2.258 7.430 8.232 1.00 94.81 90 GLY A O 1
ATOM 730 N N . ILE A 1 91 ? -4.190 6.368 7.831 1.00 97.12 91 ILE A N 1
ATOM 731 C CA . ILE A 1 91 ? -3.558 5.115 7.411 1.00 97.12 91 ILE A CA 1
ATOM 732 C C . ILE A 1 91 ? -3.182 5.259 5.937 1.00 97.12 91 ILE A C 1
ATOM 734 O O . ILE A 1 91 ? -3.934 4.882 5.038 1.00 97.12 91 ILE A O 1
ATOM 738 N N . CYS A 1 92 ? -2.041 5.904 5.722 1.00 95.81 92 CYS A N 1
ATOM 739 C CA . CYS A 1 92 ? -1.502 6.282 4.428 1.00 95.81 92 CYS A CA 1
ATOM 740 C C . CYS A 1 92 ? 0.010 6.030 4.408 1.00 95.81 92 CYS A C 1
ATOM 742 O O . CYS A 1 92 ? 0.691 6.199 5.427 1.00 95.81 92 CYS A O 1
ATOM 744 N N . ALA A 1 93 ? 0.520 5.605 3.256 1.00 96.44 93 ALA A N 1
ATOM 745 C CA . ALA A 1 93 ? 1.943 5.508 3.007 1.00 96.44 93 ALA A CA 1
ATOM 746 C C . ALA A 1 93 ? 2.330 6.191 1.698 1.00 96.44 93 ALA A C 1
ATOM 748 O O . ALA A 1 93 ? 1.862 5.798 0.636 1.00 96.44 93 ALA A O 1
ATOM 749 N N . GLU A 1 94 ? 3.217 7.171 1.787 1.00 95.44 94 GLU A N 1
ATOM 750 C CA . GLU A 1 94 ? 3.938 7.729 0.644 1.00 95.44 94 GLU A CA 1
ATOM 751 C C . GLU A 1 94 ? 5.253 6.967 0.508 1.00 95.44 94 GLU A C 1
ATOM 753 O O . GLU A 1 94 ? 6.012 6.898 1.477 1.00 95.44 94 GLU A O 1
ATOM 758 N N . ILE A 1 95 ? 5.486 6.343 -0.648 1.00 95.12 95 ILE A N 1
ATOM 759 C CA . ILE A 1 95 ? 6.599 5.416 -0.887 1.00 95.12 95 ILE A CA 1
ATOM 760 C C . ILE A 1 95 ? 7.301 5.699 -2.219 1.00 95.12 95 ILE A C 1
ATOM 762 O O . ILE A 1 95 ? 6.661 6.001 -3.224 1.00 95.12 95 ILE A O 1
ATOM 766 N N . ASP A 1 96 ? 8.623 5.536 -2.228 1.00 92.81 96 ASP A N 1
ATOM 767 C CA . ASP A 1 96 ? 9.518 5.630 -3.395 1.00 92.81 96 ASP A CA 1
ATOM 768 C C . ASP A 1 96 ? 10.031 4.252 -3.864 1.00 92.81 96 ASP A C 1
ATOM 770 O O . ASP A 1 96 ? 10.815 4.133 -4.807 1.00 92.81 96 ASP A O 1
ATOM 774 N N . GLU A 1 97 ? 9.566 3.185 -3.214 1.00 95.44 97 GLU A N 1
ATOM 775 C CA . GLU A 1 97 ? 9.809 1.794 -3.577 1.00 95.44 97 GLU A CA 1
ATOM 776 C C . GLU A 1 97 ? 8.492 1.003 -3.465 1.00 95.44 97 GLU A C 1
ATOM 778 O O . GLU A 1 97 ? 7.601 1.404 -2.715 1.00 95.44 97 GLU A O 1
ATOM 783 N N . PRO A 1 98 ? 8.323 -0.121 -4.184 1.00 96.31 98 PRO A N 1
ATOM 784 C CA . PRO A 1 98 ? 7.027 -0.780 -4.314 1.00 96.31 98 PRO A CA 1
ATOM 785 C C . PRO A 1 98 ? 6.419 -1.251 -2.996 1.00 96.31 98 PRO A C 1
ATOM 787 O O . PRO A 1 98 ? 7.114 -1.660 -2.062 1.00 96.31 98 PRO A O 1
ATOM 790 N N . MET A 1 99 ? 5.091 -1.320 -2.979 1.00 98.00 99 MET A N 1
ATOM 791 C CA . MET A 1 99 ? 4.365 -2.114 -1.998 1.00 98.00 99 MET A CA 1
ATOM 792 C C . MET A 1 99 ? 4.268 -3.564 -2.480 1.00 98.00 99 MET A C 1
ATOM 794 O O . MET A 1 99 ? 3.945 -3.829 -3.642 1.00 98.00 99 MET A O 1
ATOM 798 N N . LEU A 1 100 ? 4.502 -4.508 -1.567 1.00 98.69 100 LEU A N 1
ATOM 799 C CA . LEU A 1 100 ? 4.270 -5.933 -1.778 1.00 98.69 100 LEU A CA 1
ATOM 800 C C . LEU A 1 100 ? 3.027 -6.382 -1.007 1.00 98.69 100 LEU A C 1
ATOM 802 O O . LEU A 1 100 ? 2.878 -6.077 0.176 1.00 98.69 100 LEU A O 1
ATOM 806 N N . ILE A 1 101 ? 2.163 -7.160 -1.655 1.00 98.81 101 ILE A N 1
ATOM 807 C CA . ILE A 1 101 ? 0.973 -7.756 -1.035 1.00 98.81 101 ILE A CA 1
ATOM 808 C C . ILE A 1 101 ? 1.024 -9.260 -1.255 1.00 98.81 101 ILE A C 1
ATOM 810 O O . ILE A 1 101 ? 0.972 -9.726 -2.393 1.00 98.81 101 ILE A O 1
ATOM 814 N N . ARG A 1 102 ? 1.127 -10.028 -0.170 1.00 98.75 102 ARG A N 1
ATOM 815 C CA . ARG A 1 102 ? 1.111 -11.490 -0.222 1.00 98.75 102 ARG A CA 1
ATOM 816 C C . ARG A 1 102 ? -0.318 -12.007 -0.137 1.00 98.75 102 ARG A C 1
ATOM 818 O O . ARG A 1 102 ? -1.104 -11.555 0.698 1.00 98.75 102 ARG A O 1
ATOM 825 N N . PHE A 1 103 ? -0.625 -13.004 -0.956 1.00 98.75 103 PHE A N 1
ATOM 826 C CA . PHE A 1 103 ? -1.904 -13.700 -0.949 1.00 98.75 103 PHE A CA 1
ATOM 827 C C . PHE A 1 103 ? -1.824 -15.082 -0.288 1.00 98.75 103 PHE A C 1
ATOM 829 O O . PHE A 1 103 ? -0.747 -15.609 -0.008 1.00 98.75 103 PHE A O 1
ATOM 836 N N . GLU A 1 104 ? -2.981 -15.683 -0.009 1.00 98.44 104 GLU A N 1
ATOM 837 C CA . GLU A 1 104 ? -3.099 -17.009 0.623 1.00 98.44 104 GLU A CA 1
ATOM 838 C C . GLU A 1 104 ? -2.508 -18.151 -0.223 1.00 98.44 104 GLU A C 1
ATOM 840 O O . GLU A 1 104 ? -1.984 -19.116 0.327 1.00 98.44 104 GLU A O 1
ATOM 845 N N . ASP A 1 105 ? -2.505 -18.017 -1.552 1.00 96.56 105 ASP A N 1
ATOM 846 C CA . ASP A 1 105 ? -1.813 -18.934 -2.476 1.00 96.56 105 ASP A CA 1
ATOM 847 C C . ASP A 1 105 ? -0.283 -18.724 -2.511 1.00 96.56 105 ASP A C 1
ATOM 849 O O . ASP A 1 105 ? 0.448 -19.421 -3.219 1.00 96.56 105 ASP A O 1
ATOM 853 N N . GLY A 1 106 ? 0.207 -17.769 -1.720 1.00 96.94 106 GLY A N 1
ATOM 854 C CA . GLY A 1 106 ? 1.602 -17.397 -1.590 1.00 96.94 106 GLY A CA 1
ATOM 855 C C . GLY A 1 106 ? 2.108 -16.477 -2.693 1.00 96.94 106 GLY A C 1
ATOM 856 O O . GLY A 1 106 ? 3.293 -16.141 -2.650 1.00 96.94 106 GLY A O 1
ATOM 857 N N . ASP A 1 107 ? 1.310 -16.126 -3.705 1.00 97.81 107 ASP A N 1
ATOM 858 C CA . ASP A 1 107 ? 1.716 -15.142 -4.711 1.00 97.81 107 ASP A CA 1
ATOM 859 C C . ASP A 1 107 ? 1.882 -13.759 -4.076 1.00 97.81 107 ASP A C 1
ATOM 861 O O . ASP A 1 107 ? 1.246 -13.432 -3.073 1.00 97.81 107 ASP A O 1
ATOM 865 N N . VAL A 1 108 ? 2.762 -12.951 -4.661 1.00 98.38 108 VAL A N 1
ATOM 866 C CA . VAL A 1 108 ? 3.063 -11.598 -4.190 1.00 98.38 108 VAL A CA 1
ATOM 867 C C . VAL A 1 108 ? 2.776 -10.615 -5.311 1.00 98.38 108 VAL A C 1
ATOM 869 O O . VAL A 1 108 ? 3.469 -10.638 -6.323 1.00 98.38 108 VAL A O 1
ATOM 872 N N . LEU A 1 109 ? 1.758 -9.772 -5.142 1.00 98.62 109 LEU A N 1
ATOM 873 C CA . LEU A 1 109 ? 1.545 -8.596 -5.985 1.00 98.62 109 LEU A CA 1
ATOM 874 C C . LEU A 1 109 ? 2.603 -7.548 -5.644 1.00 98.62 109 LEU A C 1
ATOM 876 O O . LEU A 1 109 ? 2.835 -7.264 -4.472 1.00 98.62 109 LEU A O 1
ATOM 880 N N . GLU A 1 110 ? 3.192 -6.957 -6.674 1.00 98.06 110 GLU A N 1
ATOM 881 C CA . GLU A 1 110 ? 4.096 -5.817 -6.572 1.00 98.06 110 GLU A CA 1
ATOM 882 C C . GLU A 1 110 ? 3.471 -4.648 -7.320 1.00 98.06 110 GLU A C 1
ATOM 884 O O . GLU A 1 110 ? 3.131 -4.781 -8.501 1.00 98.06 110 GLU A O 1
ATOM 889 N N . ILE A 1 111 ? 3.301 -3.518 -6.643 1.00 96.75 111 ILE A N 1
ATOM 890 C CA . ILE A 1 111 ? 2.668 -2.337 -7.223 1.00 96.75 111 ILE A CA 1
ATOM 891 C C . ILE A 1 111 ? 3.390 -1.069 -6.782 1.00 96.75 111 ILE A C 1
ATOM 893 O O . ILE A 1 111 ? 3.734 -0.897 -5.613 1.00 96.75 111 ILE A O 1
ATOM 897 N N . MET A 1 112 ? 3.629 -0.197 -7.753 1.00 91.94 112 MET A N 1
ATOM 898 C CA . MET A 1 112 ? 4.166 1.141 -7.564 1.00 91.94 112 MET A CA 1
ATOM 899 C C . MET A 1 112 ? 3.661 2.040 -8.691 1.00 91.94 112 MET A C 1
ATOM 901 O O . MET A 1 112 ? 3.425 1.582 -9.813 1.00 91.94 112 MET A O 1
ATOM 905 N N . GLU A 1 113 ? 3.540 3.320 -8.391 1.00 85.75 113 GLU A N 1
ATOM 906 C CA . GLU A 1 113 ? 3.490 4.388 -9.379 1.00 85.75 113 GLU A CA 1
ATOM 907 C C . GLU A 1 113 ? 4.796 5.180 -9.252 1.00 85.75 113 GLU A C 1
ATOM 909 O O . GLU A 1 113 ? 5.082 5.699 -8.179 1.00 85.75 113 GLU A O 1
ATOM 914 N N . GLU A 1 114 ? 5.649 5.129 -10.279 1.00 70.06 114 GLU A N 1
ATOM 915 C CA . GLU A 1 114 ? 7.019 5.679 -10.224 1.00 70.06 114 GLU A CA 1
ATOM 916 C C . GLU A 1 114 ? 7.036 7.177 -10.510 1.00 70.06 114 GLU A C 1
ATOM 918 O O . GLU A 1 114 ? 7.762 7.926 -9.873 1.00 70.06 114 GLU A O 1
ATOM 923 N N . THR A 1 115 ? 6.214 7.615 -11.459 1.00 68.06 115 THR A N 1
ATOM 924 C CA . THR A 1 115 ? 5.892 9.023 -11.686 1.00 68.06 115 THR A CA 1
ATOM 925 C C . THR A 1 115 ? 4.401 9.134 -11.978 1.00 68.06 115 THR A C 1
ATOM 927 O O . THR A 1 115 ? 3.792 8.132 -12.342 1.00 68.06 115 THR A O 1
ATOM 930 N N . ASP A 1 116 ? 3.796 10.313 -11.820 1.00 67.50 116 ASP A N 1
ATOM 931 C CA . ASP A 1 116 ? 2.361 10.520 -12.092 1.00 67.50 116 ASP A CA 1
ATOM 932 C C . ASP A 1 116 ? 1.942 9.926 -13.463 1.00 67.50 116 ASP A C 1
ATOM 934 O O . ASP A 1 116 ? 2.367 10.383 -14.534 1.00 67.50 116 ASP A O 1
ATOM 938 N N . GLY A 1 117 ? 1.134 8.862 -13.429 1.00 69.88 117 GLY A N 1
ATOM 939 C CA . GLY A 1 117 ? 0.672 8.106 -14.598 1.00 69.88 117 GLY A CA 1
ATOM 940 C C . GLY A 1 117 ? 1.608 7.008 -15.134 1.00 69.88 117 GLY A C 1
ATOM 941 O O . GLY A 1 117 ? 1.253 6.357 -16.120 1.00 69.88 117 GLY A O 1
ATOM 942 N N . GLU A 1 118 ? 2.772 6.770 -14.524 1.00 84.06 118 GLU A N 1
ATOM 943 C CA . GLU A 1 118 ? 3.668 5.641 -14.807 1.00 84.06 118 GLU A CA 1
ATOM 944 C C . GLU A 1 118 ? 3.482 4.527 -13.768 1.00 84.06 118 GLU A C 1
ATOM 946 O O . GLU A 1 118 ? 4.083 4.527 -12.691 1.00 84.06 118 GLU A O 1
ATOM 951 N N . HIS A 1 119 ? 2.679 3.521 -14.111 1.00 90.81 119 HIS A N 1
ATOM 952 C CA . HIS A 1 119 ? 2.404 2.400 -13.217 1.00 90.81 119 HIS A CA 1
ATOM 953 C C . HIS A 1 119 ? 3.303 1.205 -13.518 1.00 90.81 119 HIS A C 1
ATOM 955 O O . HIS A 1 119 ? 3.403 0.740 -14.659 1.00 90.81 119 HIS A O 1
ATOM 961 N N . ARG A 1 120 ? 3.860 0.616 -12.461 1.00 94.06 120 ARG A N 1
ATOM 962 C CA . ARG A 1 120 ? 4.547 -0.673 -12.500 1.00 94.06 120 ARG A CA 1
ATOM 963 C C . ARG A 1 120 ? 3.798 -1.669 -11.643 1.00 94.06 120 ARG A C 1
ATOM 965 O O . ARG A 1 120 ? 3.679 -1.519 -10.430 1.00 94.06 120 ARG A O 1
ATOM 972 N N . ILE A 1 121 ? 3.273 -2.697 -12.301 1.00 96.50 121 ILE A N 1
ATOM 973 C CA . ILE A 1 121 ? 2.461 -3.721 -11.648 1.00 96.50 121 ILE A CA 1
ATOM 974 C C . ILE A 1 121 ? 2.945 -5.095 -12.096 1.00 96.50 121 ILE A C 1
ATOM 976 O O . ILE A 1 121 ? 2.913 -5.438 -13.288 1.00 96.50 121 ILE A O 1
ATOM 980 N N . SER A 1 122 ? 3.375 -5.922 -11.153 1.00 96.94 122 SER A N 1
ATOM 981 C CA . SER A 1 122 ? 3.776 -7.300 -11.416 1.00 96.94 122 SER A CA 1
ATOM 982 C C . SER A 1 122 ? 3.415 -8.254 -10.293 1.00 96.94 122 SER A C 1
ATOM 984 O O . SER A 1 122 ? 2.714 -7.896 -9.356 1.00 96.94 122 SER A O 1
ATOM 986 N N . MET A 1 123 ? 3.767 -9.521 -10.481 1.00 97.50 123 MET A N 1
ATOM 987 C CA . MET A 1 123 ? 3.527 -10.551 -9.491 1.00 97.50 123 MET A CA 1
ATOM 988 C C . MET A 1 123 ? 4.686 -11.538 -9.513 1.00 97.50 123 MET A C 1
ATOM 990 O O . MET A 1 123 ? 5.081 -11.994 -10.592 1.00 97.50 123 MET A O 1
ATOM 994 N N . ASN A 1 124 ? 5.187 -11.886 -8.331 1.00 97.06 124 ASN A N 1
ATOM 995 C CA . ASN A 1 124 ? 6.279 -12.831 -8.109 1.00 97.06 124 ASN A CA 1
ATOM 996 C C . ASN A 1 124 ? 7.605 -12.479 -8.817 1.00 97.06 124 ASN A C 1
ATOM 998 O O . ASN A 1 124 ? 8.339 -13.378 -9.233 1.00 97.06 124 ASN A O 1
ATOM 1002 N N . ARG A 1 125 ? 7.914 -11.192 -8.971 1.00 96.75 125 ARG A N 1
ATOM 1003 C CA . ARG A 1 125 ? 9.194 -10.675 -9.471 1.00 96.75 125 ARG A CA 1
ATOM 1004 C C . ARG A 1 125 ? 10.108 -10.175 -8.366 1.00 96.75 125 ARG A C 1
ATOM 1006 O O . ARG A 1 125 ? 11.316 -10.359 -8.478 1.00 96.75 125 ARG A O 1
ATOM 1013 N N . ILE A 1 126 ? 9.556 -9.626 -7.288 1.00 97.19 126 ILE A N 1
ATOM 1014 C CA . ILE A 1 126 ? 10.324 -9.152 -6.138 1.00 97.19 126 ILE A CA 1
ATOM 1015 C C . ILE A 1 126 ? 10.253 -10.215 -5.034 1.00 97.19 126 ILE A C 1
ATOM 1017 O O . ILE A 1 126 ? 9.156 -10.602 -4.619 1.00 97.19 126 ILE A O 1
ATOM 1021 N N . PRO A 1 127 ? 11.393 -10.730 -4.541 1.00 95.81 127 PRO A N 1
ATOM 1022 C CA . PRO A 1 127 ? 11.378 -11.673 -3.433 1.00 95.81 127 PRO A CA 1
ATOM 1023 C C . PRO A 1 127 ? 10.885 -10.976 -2.157 1.00 95.81 127 PRO A C 1
ATOM 1025 O O . PRO A 1 127 ? 11.184 -9.812 -1.908 1.00 95.81 127 PRO A O 1
ATOM 1028 N N . TRP A 1 128 ? 10.127 -11.677 -1.315 1.00 96.69 128 TRP A N 1
ATOM 1029 C CA . TRP A 1 128 ? 9.529 -11.058 -0.124 1.00 96.69 128 TRP A CA 1
ATOM 1030 C C . TRP A 1 128 ? 10.560 -10.502 0.868 1.00 96.69 128 TRP A C 1
ATOM 1032 O O . TRP A 1 128 ? 10.317 -9.500 1.540 1.00 96.69 128 TRP A O 1
ATOM 1042 N N . ASP A 1 129 ? 11.718 -11.149 0.976 1.00 95.69 129 ASP A N 1
ATOM 1043 C CA . ASP A 1 129 ? 12.830 -10.765 1.846 1.00 95.69 129 ASP A CA 1
ATOM 1044 C C . ASP A 1 129 ? 13.730 -9.674 1.242 1.00 95.69 129 ASP A C 1
ATOM 1046 O O . ASP A 1 129 ? 14.773 -9.360 1.819 1.00 95.69 129 ASP A O 1
ATOM 1050 N N . ILE A 1 130 ? 13.314 -9.053 0.128 1.00 97.62 130 ILE A N 1
ATOM 1051 C CA . ILE A 1 130 ? 13.993 -7.897 -0.463 1.00 97.62 130 ILE A CA 1
ATOM 1052 C C . ILE A 1 130 ? 14.243 -6.815 0.595 1.00 97.62 130 ILE A C 1
ATOM 1054 O O . ILE A 1 130 ? 13.385 -6.522 1.435 1.00 97.62 130 ILE A O 1
ATOM 1058 N N . LYS A 1 131 ? 15.428 -6.216 0.562 1.00 97.19 131 LYS A N 1
ATOM 1059 C CA . LYS A 1 131 ? 15.784 -5.049 1.371 1.00 97.19 131 LYS A CA 1
ATOM 1060 C C . LYS A 1 131 ? 15.509 -3.778 0.582 1.00 97.19 131 LYS A C 1
ATOM 1062 O O . LYS A 1 131 ? 15.621 -3.805 -0.644 1.00 97.19 131 LYS A O 1
ATOM 1067 N N . ALA A 1 132 ? 15.257 -2.681 1.288 1.00 96.75 132 ALA A N 1
ATOM 1068 C CA . ALA A 1 132 ? 15.190 -1.366 0.667 1.00 96.75 132 ALA A CA 1
ATOM 1069 C C . ALA A 1 132 ? 16.421 -1.096 -0.212 1.00 96.75 132 ALA A C 1
ATOM 1071 O O . ALA A 1 132 ? 17.549 -1.509 0.114 1.00 96.75 132 ALA A O 1
ATOM 1072 N N . GLY A 1 133 ? 16.195 -0.420 -1.330 1.00 94.31 133 GLY A N 1
ATOM 1073 C CA . GLY A 1 133 ? 17.244 0.047 -2.226 1.00 94.31 133 GLY A CA 1
ATOM 1074 C C . GLY A 1 133 ? 17.973 1.249 -1.638 1.00 94.31 133 GLY A C 1
ATOM 1075 O O . GLY A 1 133 ? 19.202 1.212 -1.491 1.00 94.31 133 GLY A O 1
ATOM 1076 N N . THR A 1 134 ? 17.202 2.270 -1.263 1.00 89.62 134 THR A N 1
ATOM 1077 C CA . THR A 1 134 ? 17.703 3.558 -0.772 1.00 89.62 134 THR A CA 1
ATOM 1078 C C . THR A 1 134 ? 17.337 3.786 0.691 1.00 89.62 134 THR A C 1
ATOM 1080 O O . THR A 1 134 ? 18.219 3.734 1.551 1.00 89.62 134 THR A O 1
ATOM 1083 N N . ASN A 1 135 ? 16.054 4.015 0.977 1.00 92.44 135 ASN A N 1
ATOM 1084 C CA . ASN A 1 135 ? 15.575 4.457 2.284 1.00 92.44 135 ASN A CA 1
ATOM 1085 C C . ASN A 1 135 ? 14.939 3.289 3.034 1.00 92.44 135 ASN A C 1
ATOM 1087 O O . ASN A 1 135 ? 14.048 2.625 2.513 1.00 92.44 135 ASN A O 1
ATOM 1091 N N . LEU A 1 136 ? 15.415 3.014 4.250 1.00 94.06 136 LEU A N 1
ATOM 1092 C CA . LEU A 1 136 ? 14.900 1.904 5.050 1.00 94.06 136 LEU A CA 1
ATOM 1093 C C . LEU A 1 136 ? 13.433 2.147 5.445 1.00 94.06 136 LEU A C 1
ATOM 1095 O O . LEU A 1 136 ? 13.064 3.289 5.719 1.00 94.06 136 LEU A O 1
ATOM 1099 N N . PRO A 1 137 ? 12.603 1.091 5.514 1.00 95.25 137 PRO A N 1
ATOM 1100 C CA . PRO A 1 137 ? 11.249 1.215 6.031 1.00 95.25 137 PRO A CA 1
ATOM 1101 C C . PRO A 1 137 ? 11.281 1.634 7.505 1.00 95.25 137 PRO A C 1
ATOM 1103 O O . PRO A 1 137 ? 12.042 1.082 8.294 1.00 95.25 137 PRO A O 1
ATOM 1106 N N . ASN A 1 138 ? 10.422 2.581 7.876 1.00 96.00 138 ASN A N 1
ATOM 1107 C CA . ASN A 1 138 ? 10.193 3.040 9.253 1.00 96.00 138 ASN A CA 1
ATOM 1108 C C . ASN A 1 138 ? 8.989 2.354 9.920 1.00 96.00 138 ASN A C 1
ATOM 1110 O O . ASN A 1 138 ? 8.807 2.481 11.131 1.00 96.00 138 ASN A O 1
ATOM 1114 N N . ILE A 1 139 ? 8.175 1.625 9.146 1.00 96.81 139 ILE A N 1
ATOM 1115 C CA . ILE A 1 139 ? 6.971 0.948 9.633 1.00 96.81 139 ILE A CA 1
ATOM 1116 C C . ILE A 1 139 ? 6.847 -0.500 9.147 1.00 96.81 139 ILE A C 1
ATOM 1118 O O . ILE A 1 139 ? 7.137 -0.828 7.996 1.00 96.81 139 ILE A O 1
ATOM 1122 N N . ASP A 1 140 ? 6.312 -1.353 10.016 1.00 98.00 140 ASP A N 1
ATOM 1123 C CA . ASP A 1 140 ? 5.782 -2.668 9.693 1.00 98.00 140 ASP A CA 1
ATOM 1124 C C . ASP A 1 140 ? 4.387 -2.522 9.068 1.00 98.00 140 ASP A C 1
ATOM 1126 O O . ASP A 1 140 ? 3.376 -2.269 9.736 1.00 98.00 140 ASP A O 1
ATOM 1130 N N . ALA A 1 141 ? 4.333 -2.701 7.750 1.00 98.06 141 ALA A N 1
ATOM 1131 C CA . ALA A 1 141 ? 3.110 -2.571 6.970 1.00 98.06 141 ALA A CA 1
ATOM 1132 C C . ALA A 1 141 ? 2.020 -3.578 7.373 1.00 98.06 141 ALA A C 1
ATOM 1134 O O . ALA A 1 141 ? 0.836 -3.271 7.229 1.00 98.06 141 ALA A O 1
ATOM 1135 N N . SER A 1 142 ? 2.383 -4.746 7.909 1.00 97.94 142 SER A N 1
ATOM 1136 C CA . SER A 1 142 ? 1.412 -5.754 8.344 1.00 97.94 142 SER A CA 1
ATOM 1137 C C . SER A 1 142 ? 0.725 -5.385 9.651 1.00 97.94 142 SER A C 1
ATOM 1139 O O . SER A 1 142 ? -0.412 -5.789 9.894 1.00 97.94 142 SER A O 1
ATOM 1141 N N . ILE A 1 143 ? 1.365 -4.554 10.471 1.00 98.12 143 ILE A N 1
ATOM 1142 C CA . ILE A 1 143 ? 0.730 -3.948 11.643 1.00 98.12 143 ILE A CA 1
ATOM 1143 C C . ILE A 1 143 ? -0.045 -2.691 11.228 1.00 98.12 143 ILE A C 1
ATOM 1145 O O . ILE A 1 143 ? -1.194 -2.506 11.643 1.00 98.12 143 ILE A O 1
ATOM 1149 N N . PHE A 1 144 ? 0.545 -1.850 10.375 1.00 98.19 144 PHE A N 1
ATOM 1150 C CA . PHE A 1 144 ? -0.042 -0.573 9.962 1.00 98.19 144 PHE A CA 1
ATOM 1151 C C . PHE A 1 144 ? -1.342 -0.753 9.157 1.00 98.19 144 PHE A C 1
ATOM 1153 O O . PHE A 1 144 ? -2.371 -0.155 9.479 1.00 98.19 144 PHE A O 1
ATOM 1160 N N . PHE A 1 145 ? -1.341 -1.673 8.188 1.00 98.12 145 PHE A N 1
ATOM 1161 C CA . PHE A 1 145 ? -2.498 -2.050 7.369 1.00 98.12 145 PHE A CA 1
ATOM 1162 C C . PHE A 1 145 ? -3.191 -3.328 7.874 1.00 98.12 145 PHE A C 1
ATOM 1164 O O . PHE A 1 145 ? -3.823 -4.040 7.092 1.00 98.12 145 PHE A O 1
ATOM 1171 N N . LYS A 1 146 ? -3.112 -3.634 9.180 1.00 97.81 146 LYS A N 1
ATOM 1172 C CA . LYS A 1 146 ? -3.634 -4.893 9.757 1.00 97.81 146 LYS A CA 1
ATOM 1173 C C . LYS A 1 146 ? -5.090 -5.206 9.404 1.00 97.81 146 LYS A C 1
ATOM 1175 O O . LYS A 1 146 ? -5.455 -6.372 9.310 1.00 97.81 146 LYS A O 1
ATOM 1180 N N . ASP A 1 147 ? -5.916 -4.183 9.183 1.00 97.69 147 ASP A N 1
ATOM 1181 C CA . ASP A 1 147 ? -7.338 -4.359 8.863 1.00 97.69 147 ASP A CA 1
ATOM 1182 C C . ASP A 1 147 ? -7.557 -4.928 7.446 1.00 97.69 147 ASP A C 1
ATOM 1184 O O . ASP A 1 147 ? -8.624 -5.472 7.161 1.00 97.69 147 ASP A O 1
ATOM 1188 N N . CYS A 1 148 ? -6.538 -4.859 6.577 1.00 98.25 148 CYS A N 1
ATOM 1189 C CA . CYS A 1 148 ? -6.523 -5.505 5.263 1.00 98.25 148 CYS A CA 1
ATOM 1190 C C . CYS A 1 148 ? -6.183 -7.002 5.350 1.00 98.25 148 CYS A C 1
ATOM 1192 O O . CYS A 1 148 ? -6.529 -7.770 4.451 1.00 98.25 148 CYS A O 1
ATOM 1194 N N . ILE A 1 149 ? -5.491 -7.437 6.407 1.00 98.50 149 ILE A N 1
ATOM 1195 C CA . ILE A 1 149 ? -5.034 -8.822 6.542 1.00 98.50 149 ILE A CA 1
ATOM 1196 C C . ILE A 1 149 ? -6.227 -9.739 6.809 1.00 98.50 149 ILE A C 1
ATOM 1198 O O . ILE A 1 149 ? -7.077 -9.489 7.660 1.00 98.50 149 ILE A O 1
ATOM 1202 N N . GLY A 1 150 ? -6.285 -10.842 6.067 1.00 98.62 150 GLY A N 1
ATOM 1203 C CA . GLY A 1 150 ? -7.376 -11.806 6.113 1.00 98.62 150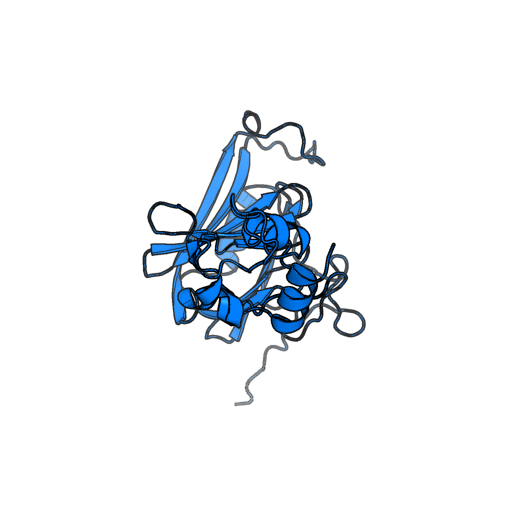 GLY A CA 1
ATOM 1204 C C . GLY A 1 150 ? -8.578 -11.428 5.247 1.00 98.62 150 GLY A C 1
ATOM 1205 O O . GLY A 1 150 ? -9.486 -12.251 5.120 1.00 98.62 150 GLY A O 1
ATOM 1206 N N . ARG A 1 151 ? -8.575 -10.240 4.629 1.00 98.69 151 ARG A N 1
ATOM 1207 C CA . ARG A 1 151 ? -9.630 -9.780 3.721 1.00 98.69 151 ARG A CA 1
ATOM 1208 C C . ARG A 1 151 ? -9.420 -10.287 2.308 1.00 98.69 151 ARG A C 1
ATOM 1210 O O . ARG A 1 151 ? -8.290 -10.441 1.843 1.00 98.69 151 ARG A O 1
ATOM 1217 N N . THR A 1 152 ? -10.528 -10.517 1.617 1.00 98.88 152 THR A N 1
ATOM 1218 C CA . THR A 1 152 ? -10.533 -10.897 0.204 1.00 98.88 152 THR A CA 1
ATOM 1219 C C . THR A 1 152 ? -10.702 -9.664 -0.671 1.00 98.88 152 THR A C 1
ATOM 1221 O O . THR A 1 152 ? -11.581 -8.844 -0.411 1.00 98.88 152 THR A O 1
ATOM 1224 N N . ILE A 1 153 ? -9.910 -9.546 -1.738 1.00 98.81 153 ILE A N 1
ATOM 1225 C CA . ILE A 1 153 ? -10.133 -8.535 -2.775 1.00 98.81 153 ILE A CA 1
ATOM 1226 C C . ILE A 1 153 ? -11.427 -8.893 -3.504 1.00 98.81 153 ILE A C 1
ATOM 1228 O O . ILE A 1 153 ? -11.520 -9.920 -4.174 1.00 98.81 153 ILE A O 1
ATOM 1232 N N . LYS A 1 154 ? -12.439 -8.044 -3.373 1.00 98.69 154 LYS A N 1
ATOM 1233 C CA . LYS A 1 154 ? -13.746 -8.208 -3.999 1.00 98.69 154 LYS A CA 1
ATOM 1234 C C . LYS A 1 154 ? -13.776 -7.653 -5.416 1.00 98.69 154 LYS A C 1
ATOM 1236 O O . LYS A 1 154 ? -14.320 -8.312 -6.294 1.00 98.69 154 LYS A O 1
ATOM 1241 N N . THR A 1 155 ? -13.212 -6.465 -5.625 1.00 98.69 155 THR A N 1
ATOM 1242 C CA . THR A 1 155 ? -13.145 -5.821 -6.945 1.00 98.69 155 THR A CA 1
ATOM 1243 C C . THR A 1 155 ? -11.853 -5.039 -7.119 1.00 98.69 155 THR A C 1
ATOM 1245 O O . THR A 1 155 ? -11.318 -4.488 -6.155 1.00 98.69 155 THR A O 1
ATOM 1248 N N . VAL A 1 156 ? -11.380 -4.943 -8.363 1.00 98.56 156 VAL A N 1
ATOM 1249 C CA . VAL A 1 156 ? -10.279 -4.044 -8.737 1.00 98.56 156 VAL A CA 1
ATOM 1250 C C . VAL A 1 156 ? -10.807 -2.868 -9.554 1.00 98.56 156 VAL A C 1
ATOM 1252 O O . VAL A 1 156 ? -11.171 -2.986 -10.730 1.00 98.56 156 VAL A O 1
ATOM 1255 N N . GLU A 1 157 ? -10.828 -1.697 -8.935 1.00 98.06 157 GLU A N 1
ATOM 1256 C CA . GLU A 1 157 ? -11.343 -0.470 -9.532 1.00 98.06 157 GLU A CA 1
ATOM 1257 C C . GLU A 1 157 ? -10.199 0.307 -10.198 1.00 98.06 157 GLU A C 1
ATOM 1259 O O . GLU A 1 157 ? -9.121 0.451 -9.625 1.00 98.06 157 GLU A O 1
ATOM 1264 N N . LEU A 1 158 ? -10.438 0.824 -11.405 1.00 95.69 158 LEU A N 1
ATOM 1265 C CA . LEU A 1 158 ? -9.519 1.733 -12.097 1.00 95.69 158 LEU A CA 1
ATOM 1266 C C . LEU A 1 158 ? -10.280 3.028 -12.299 1.00 95.69 158 LEU A C 1
ATOM 1268 O O . LEU A 1 158 ? -11.294 3.029 -13.002 1.00 95.69 158 LEU A O 1
ATOM 1272 N N . HIS A 1 159 ? -9.805 4.094 -11.676 1.00 94.25 159 HIS A N 1
ATOM 1273 C CA . HIS A 1 159 ? -10.428 5.402 -11.766 1.00 94.25 159 HIS A CA 1
ATOM 1274 C C . HIS A 1 159 ? -9.596 6.267 -12.694 1.00 94.25 159 HIS A C 1
ATOM 1276 O O . HIS A 1 159 ? -8.395 6.438 -12.497 1.00 94.25 159 HIS A O 1
ATOM 1282 N N . THR A 1 160 ? -10.238 6.777 -13.737 1.00 92.06 160 THR A N 1
ATOM 1283 C CA . THR A 1 160 ? -9.595 7.569 -14.786 1.00 92.06 160 THR A CA 1
ATOM 1284 C C . THR A 1 160 ? -10.093 9.002 -14.754 1.00 92.06 160 THR A C 1
ATOM 1286 O O . THR A 1 160 ? -11.223 9.253 -14.340 1.00 92.06 160 THR A O 1
ATOM 1289 N N . SER A 1 161 ? -9.277 9.920 -15.249 1.00 88.00 161 SER A N 1
ATOM 1290 C CA . SER A 1 161 ? -9.618 11.333 -15.415 1.00 88.00 161 SER A CA 1
ATOM 1291 C C . SER A 1 161 ? -9.164 11.799 -16.799 1.00 88.00 161 SER A C 1
ATOM 1293 O O . SER A 1 161 ? -8.277 11.188 -17.409 1.00 88.00 161 SER A O 1
ATOM 1295 N N . ASP A 1 162 ? -9.826 12.822 -17.335 1.00 85.50 162 ASP A N 1
ATOM 1296 C CA . ASP A 1 162 ? -9.445 13.407 -18.618 1.00 85.50 162 ASP A CA 1
ATOM 1297 C C . ASP A 1 162 ? -8.094 14.113 -18.487 1.00 85.50 162 ASP A C 1
ATOM 1299 O O . ASP A 1 162 ? -7.817 14.772 -17.489 1.00 85.50 162 ASP A O 1
ATOM 1303 N N . LEU A 1 163 ? -7.247 14.032 -19.516 1.00 77.81 163 LEU A N 1
ATOM 1304 C CA . LEU A 1 163 ? -5.924 14.672 -19.471 1.00 77.81 163 LEU A CA 1
ATOM 1305 C C . LEU A 1 163 ? -5.989 16.190 -19.261 1.00 77.81 163 LEU A C 1
ATOM 1307 O O . LEU A 1 163 ? -5.031 16.766 -18.764 1.00 77.81 163 LEU A O 1
ATOM 1311 N N . SER A 1 164 ? -7.099 16.842 -19.617 1.00 78.44 164 SER A N 1
ATOM 1312 C CA . SER A 1 164 ? -7.307 18.270 -19.350 1.00 78.44 164 SER A CA 1
ATOM 1313 C C . SER A 1 164 ? -7.467 18.606 -17.866 1.00 78.44 164 SER A C 1
ATOM 1315 O O . SER A 1 164 ? -7.390 19.774 -17.504 1.00 78.44 164 SER A O 1
ATOM 1317 N N . GLU A 1 165 ? -7.751 17.612 -17.026 1.00 77.00 165 GLU A N 1
ATOM 1318 C CA . GLU A 1 165 ? -7.847 17.759 -15.570 1.00 77.00 165 GLU A CA 1
ATOM 1319 C C . GLU A 1 165 ? -6.506 17.485 -14.874 1.00 77.00 165 GLU A C 1
ATOM 1321 O O . GLU A 1 165 ? -6.413 17.610 -13.653 1.00 77.00 165 GLU A O 1
ATOM 1326 N N . ARG A 1 166 ? -5.471 17.093 -15.629 1.00 72.62 166 ARG A N 1
ATOM 1327 C CA . ARG A 1 166 ? -4.131 16.873 -15.092 1.00 72.62 166 ARG A CA 1
ATOM 1328 C C . ARG A 1 166 ? -3.468 18.220 -14.824 1.00 72.62 166 ARG A C 1
ATOM 1330 O O . ARG A 1 166 ? -3.443 19.083 -15.696 1.00 72.62 166 ARG A O 1
ATOM 1337 N N . GLU A 1 167 ? -2.926 18.398 -13.626 1.00 66.88 167 GLU A N 1
ATOM 1338 C CA . GLU A 1 167 ? -2.158 19.600 -13.303 1.00 66.88 167 GLU A CA 1
ATOM 1339 C C . GLU A 1 167 ? -0.808 19.586 -14.046 1.00 66.88 167 GLU A C 1
ATOM 1341 O O . GLU A 1 167 ? -0.153 18.552 -14.157 1.00 66.88 167 GLU A O 1
ATOM 1346 N N . ASP A 1 168 ? -0.371 20.740 -14.556 1.00 55.09 168 ASP A N 1
ATOM 1347 C CA . ASP A 1 168 ? 0.795 20.872 -15.453 1.00 55.09 168 ASP A CA 1
ATOM 1348 C C . ASP A 1 168 ? 2.162 20.556 -14.798 1.00 55.09 168 ASP A C 1
ATOM 1350 O O . ASP A 1 168 ? 3.201 20.624 -15.457 1.00 55.09 168 ASP A O 1
ATOM 1354 N N . TYR A 1 169 ? 2.196 20.216 -13.506 1.00 51.69 169 TYR A N 1
ATOM 1355 C CA . TYR A 1 169 ? 3.429 19.954 -12.753 1.00 51.69 169 TYR A CA 1
ATOM 1356 C C . TYR A 1 169 ? 4.097 18.607 -13.084 1.00 51.69 169 TYR A C 1
ATOM 1358 O O . TYR A 1 169 ? 5.225 18.369 -12.654 1.00 51.69 169 TYR A O 1
ATOM 1366 N N . PHE A 1 170 ? 3.440 17.739 -13.859 1.00 55.38 170 PHE A N 1
ATOM 1367 C CA . PHE A 1 170 ? 3.834 16.340 -14.024 1.00 55.38 170 PHE A CA 1
ATOM 1368 C C . PHE A 1 170 ? 4.275 16.007 -15.463 1.00 55.38 170 PHE A C 1
ATOM 1370 O O . PHE A 1 170 ? 3.473 16.004 -16.396 1.00 55.38 170 PHE A O 1
ATOM 1377 N N . GLN A 1 171 ? 5.561 15.698 -15.658 1.00 52.59 171 GLN A N 1
ATOM 1378 C CA . GLN A 1 171 ? 6.136 15.155 -16.901 1.00 52.59 171 GLN A CA 1
ATOM 1379 C C . GLN A 1 171 ? 7.249 14.138 -16.566 1.00 52.59 171 GLN A C 1
ATOM 1381 O O . GLN A 1 171 ? 7.910 14.310 -15.543 1.00 52.59 171 GLN A O 1
ATOM 1386 N N . PRO A 1 172 ? 7.477 13.099 -17.401 1.00 51.75 172 PRO A N 1
ATOM 1387 C CA . PRO A 1 172 ? 7.325 13.120 -18.850 1.00 51.75 172 PRO A CA 1
ATOM 1388 C C . PRO A 1 172 ? 6.044 12.439 -19.328 1.00 51.75 172 PRO A C 1
ATOM 1390 O O . PRO A 1 172 ? 5.907 11.219 -19.344 1.00 51.75 172 PRO A O 1
ATOM 1393 N N . TRP A 1 173 ? 5.124 13.265 -19.829 1.00 55.03 173 TRP A N 1
ATOM 1394 C CA . TRP A 1 173 ? 4.160 12.837 -20.834 1.00 55.03 173 TRP A CA 1
ATOM 1395 C C . TRP A 1 173 ? 4.929 12.118 -21.949 1.00 55.03 173 TRP A C 1
ATOM 1397 O O . TRP A 1 173 ? 5.961 12.615 -22.396 1.00 55.03 173 TRP A O 1
ATOM 1407 N N . ASN A 1 174 ? 4.446 10.960 -22.400 1.00 56.75 174 ASN A N 1
ATOM 1408 C CA . ASN A 1 174 ? 4.878 10.400 -23.673 1.00 56.75 174 ASN A CA 1
ATOM 1409 C C . ASN A 1 174 ? 4.067 11.092 -24.786 1.00 56.75 174 ASN A C 1
ATOM 1411 O O . ASN A 1 174 ? 2.908 10.718 -24.981 1.00 56.75 174 ASN A O 1
ATOM 1415 N N . PRO A 1 175 ? 4.635 12.056 -25.538 1.00 53.62 175 PRO A N 1
ATOM 1416 C CA . PRO A 1 175 ? 3.950 12.732 -26.635 1.00 53.62 175 PRO A CA 1
ATOM 1417 C C . PRO A 1 175 ? 3.289 11.829 -27.668 1.00 53.62 175 PRO A C 1
ATOM 1419 O O . PRO A 1 175 ? 2.363 12.239 -28.370 1.00 53.62 175 PRO A O 1
ATOM 1422 N N . GLU A 1 176 ? 3.788 10.604 -27.797 1.00 52.75 176 GLU A N 1
ATOM 1423 C CA . GLU A 1 176 ? 3.323 9.635 -28.779 1.00 52.75 176 GLU A CA 1
ATOM 1424 C C . GLU A 1 176 ? 2.120 8.828 -28.283 1.00 52.75 176 GLU A C 1
ATOM 1426 O O . GLU A 1 176 ? 1.371 8.260 -29.086 1.00 52.75 176 GLU A O 1
ATOM 1431 N N . ALA A 1 177 ? 1.885 8.813 -26.969 1.00 56.28 177 ALA A N 1
ATOM 1432 C CA . ALA A 1 177 ? 0.700 8.240 -26.366 1.00 56.28 177 ALA A CA 1
ATOM 1433 C C . ALA A 1 177 ? -0.488 9.169 -26.651 1.00 56.28 177 ALA A C 1
ATOM 1435 O O . ALA A 1 177 ? -0.830 10.035 -25.853 1.00 56.28 177 ALA A O 1
ATOM 1436 N N . LYS A 1 178 ? -1.119 9.002 -27.819 1.00 58.78 178 LYS A N 1
ATOM 1437 C CA . LYS A 1 178 ? -2.383 9.651 -28.221 1.00 58.78 178 LYS A CA 1
ATOM 1438 C C . LYS A 1 178 ? -3.553 9.227 -27.318 1.00 58.78 178 LYS A C 1
ATOM 1440 O O . LYS A 1 178 ? -4.507 8.602 -27.776 1.00 58.78 178 LYS A O 1
ATOM 1445 N N . GLN A 1 179 ? -3.454 9.495 -26.029 1.00 67.81 179 GLN A N 1
ATOM 1446 C CA . GLN A 1 179 ? -4.451 9.164 -25.026 1.00 67.81 179 GLN A CA 1
ATOM 1447 C C . GLN A 1 179 ? -5.263 10.420 -24.716 1.00 67.81 179 GLN A C 1
ATOM 1449 O O . GLN A 1 179 ? -4.760 11.531 -24.858 1.00 67.81 179 GLN A O 1
ATOM 1454 N N . SER A 1 180 ? -6.532 10.250 -24.353 1.00 75.81 180 SER A N 1
ATOM 1455 C CA . SER A 1 180 ? -7.412 11.343 -23.915 1.00 75.81 180 SER A CA 1
ATOM 1456 C C . SER A 1 180 ? -7.599 11.374 -22.397 1.00 75.81 180 SER A C 1
ATOM 1458 O O . SER A 1 180 ? -8.083 12.367 -21.866 1.00 75.81 180 SER A O 1
ATOM 1460 N N . SER A 1 181 ? -7.205 10.305 -21.703 1.00 85.00 181 SER A N 1
ATOM 1461 C CA . SER A 1 181 ? -7.355 10.131 -20.261 1.00 85.00 181 SER A CA 1
ATOM 1462 C C . SER A 1 181 ? -6.141 9.434 -19.656 1.00 85.00 181 SER A C 1
ATOM 1464 O O . SER A 1 181 ? -5.370 8.782 -20.363 1.00 85.00 181 SER A O 1
ATOM 1466 N N . PHE A 1 182 ? -5.998 9.565 -18.342 1.00 84.88 182 PHE A N 1
ATOM 1467 C CA . PHE A 1 182 ? -4.984 8.895 -17.532 1.00 84.88 182 PHE A CA 1
ATOM 1468 C C . PHE A 1 182 ? -5.643 8.159 -16.362 1.00 84.88 182 PHE A C 1
ATOM 1470 O O . PHE A 1 182 ? -6.823 8.371 -16.058 1.00 84.88 182 PHE A O 1
ATOM 1477 N N . VAL A 1 183 ? -4.901 7.256 -15.725 1.00 89.25 183 VAL A N 1
ATOM 1478 C CA . VAL A 1 183 ? -5.342 6.599 -14.491 1.00 89.25 183 VAL A CA 1
ATOM 1479 C C . VAL A 1 183 ? -5.005 7.510 -13.325 1.00 89.25 183 VAL A C 1
ATOM 1481 O O . VAL A 1 183 ? -3.848 7.823 -13.103 1.00 89.25 183 VAL A O 1
ATOM 1484 N N . LYS A 1 184 ? -6.030 7.936 -12.590 1.00 88.50 184 LYS A N 1
ATOM 1485 C CA . LYS A 1 184 ? -5.874 8.778 -11.405 1.00 88.50 184 LYS A CA 1
ATOM 1486 C C . LYS A 1 184 ? -5.521 7.947 -10.174 1.00 88.50 184 LYS A C 1
ATOM 1488 O O . LYS A 1 184 ? -4.768 8.397 -9.323 1.00 88.50 184 LYS A O 1
ATOM 1493 N N . TYR A 1 185 ? -6.137 6.770 -10.047 1.00 93.00 185 TYR A N 1
ATOM 1494 C CA . TYR A 1 185 ? -5.820 5.805 -8.997 1.00 93.00 185 TYR A CA 1
ATOM 1495 C C . TYR A 1 185 ? -6.401 4.417 -9.281 1.00 93.00 185 TYR A C 1
ATOM 1497 O O . TYR A 1 185 ? -7.368 4.249 -10.034 1.00 93.00 185 TYR A O 1
ATOM 1505 N N . ILE A 1 186 ? -5.831 3.417 -8.614 1.00 96.44 186 ILE A N 1
ATOM 1506 C CA . ILE A 1 186 ? -6.311 2.031 -8.568 1.00 96.44 186 ILE A CA 1
ATOM 1507 C C . ILE A 1 186 ? -6.841 1.756 -7.162 1.00 96.44 186 ILE A C 1
ATOM 1509 O O . ILE A 1 186 ? -6.197 2.140 -6.193 1.00 96.44 186 ILE A O 1
ATOM 1513 N N . VAL A 1 187 ? -7.976 1.066 -7.027 1.00 98.44 187 VAL A N 1
ATOM 1514 C CA . VAL A 1 187 ? -8.459 0.583 -5.721 1.00 98.44 187 VAL A CA 1
ATOM 1515 C C . VAL A 1 187 ? -8.569 -0.934 -5.719 1.00 98.44 187 VAL A C 1
ATOM 1517 O O . VAL A 1 187 ? -9.273 -1.516 -6.544 1.00 98.44 187 VAL A O 1
ATOM 1520 N N . LEU A 1 188 ? -7.924 -1.572 -4.745 1.00 98.69 188 LEU A N 1
ATOM 1521 C CA . LEU A 1 188 ? -8.203 -2.951 -4.358 1.00 98.69 188 LEU A CA 1
ATOM 1522 C C . LEU A 1 188 ? -9.300 -2.923 -3.292 1.00 98.69 188 LEU A C 1
ATOM 1524 O O . LEU A 1 188 ? -9.025 -2.696 -2.113 1.00 98.69 188 LEU A O 1
ATOM 1528 N N . ARG A 1 189 ? -10.555 -3.097 -3.710 1.00 98.75 189 ARG A N 1
ATOM 1529 C CA . ARG A 1 189 ? -11.714 -3.078 -2.811 1.00 98.75 189 ARG A CA 1
ATOM 1530 C C . ARG A 1 189 ? -11.843 -4.419 -2.107 1.00 98.75 189 ARG A C 1
ATOM 1532 O O . ARG A 1 189 ? -11.860 -5.458 -2.764 1.00 98.75 189 ARG A O 1
ATOM 1539 N N . LEU A 1 190 ? -11.975 -4.396 -0.792 1.00 98.75 190 LEU A N 1
ATOM 1540 C CA . LEU A 1 190 ? -12.066 -5.565 0.074 1.00 98.75 190 LEU A CA 1
ATOM 1541 C C . LEU A 1 190 ? -13.523 -6.016 0.274 1.00 98.75 190 LEU A C 1
ATOM 1543 O O . LEU A 1 190 ? -14.479 -5.303 -0.048 1.00 98.75 190 LEU A O 1
ATOM 1547 N N . ASP A 1 191 ? -13.700 -7.231 0.789 1.00 98.44 191 ASP A N 1
ATOM 1548 C CA . ASP A 1 191 ? -15.009 -7.857 1.011 1.00 98.44 191 ASP A CA 1
ATOM 1549 C C . ASP A 1 191 ? -15.921 -7.119 2.009 1.00 98.44 191 ASP A C 1
ATOM 1551 O O . ASP A 1 191 ? -17.147 -7.202 1.884 1.00 98.44 191 ASP A O 1
ATOM 1555 N N . ASP A 1 192 ? -15.344 -6.342 2.924 1.00 97.94 192 ASP A N 1
ATOM 1556 C CA . ASP A 1 192 ? -16.036 -5.482 3.888 1.00 97.94 192 ASP A CA 1
ATOM 1557 C C . ASP A 1 192 ? -16.310 -4.055 3.372 1.00 97.94 192 ASP A C 1
ATOM 1559 O O . ASP A 1 192 ? -16.940 -3.254 4.064 1.00 97.94 192 ASP A O 1
ATOM 1563 N N . GLY A 1 193 ? -15.894 -3.745 2.140 1.00 98.06 193 GLY A N 1
ATOM 1564 C CA . GLY A 1 193 ? -16.100 -2.452 1.487 1.00 98.06 193 GLY A CA 1
ATOM 1565 C C . GLY A 1 193 ? -14.980 -1.430 1.701 1.00 98.06 193 GLY A C 1
ATOM 1566 O O . GLY A 1 193 ? -14.967 -0.416 0.997 1.00 98.06 193 GLY A O 1
ATOM 1567 N N . TYR A 1 194 ? -14.020 -1.687 2.592 1.00 98.62 194 TYR A N 1
ATOM 1568 C CA . TYR A 1 194 ? -12.795 -0.887 2.683 1.00 98.62 194 TYR A CA 1
ATOM 1569 C C . TYR A 1 194 ? -11.888 -1.154 1.477 1.00 98.62 194 TYR A C 1
ATOM 1571 O O . TYR A 1 194 ? -12.135 -2.076 0.700 1.00 98.62 194 TYR A O 1
ATOM 1579 N N . GLY A 1 195 ? -10.849 -0.350 1.265 1.00 98.50 195 GLY A N 1
ATOM 1580 C CA . GLY A 1 195 ? -9.950 -0.549 0.130 1.00 98.50 195 GLY A CA 1
ATOM 1581 C C . GLY A 1 195 ? -8.540 -0.028 0.346 1.00 98.50 195 GLY A C 1
ATOM 1582 O O . GLY A 1 195 ? -8.320 0.864 1.159 1.00 98.50 195 GLY A O 1
ATOM 1583 N N . LEU A 1 196 ? -7.604 -0.582 -0.425 1.00 98.44 196 LEU A N 1
ATOM 1584 C CA . LEU A 1 196 ? -6.272 -0.013 -0.631 1.00 98.44 196 LEU A CA 1
ATOM 1585 C C . LEU A 1 196 ? -6.282 0.772 -1.939 1.00 98.44 196 LEU A C 1
ATOM 1587 O O . LEU A 1 196 ? -6.524 0.187 -2.999 1.00 98.44 196 LEU A O 1
ATOM 1591 N N . ARG A 1 197 ? -6.056 2.082 -1.868 1.00 97.88 197 ARG A N 1
ATOM 1592 C CA . ARG A 1 197 ? -5.994 2.974 -3.027 1.00 97.88 197 ARG A CA 1
ATOM 1593 C C . ARG A 1 197 ? -4.547 3.340 -3.331 1.00 97.88 197 ARG A C 1
ATOM 1595 O O . ARG A 1 197 ? -3.849 3.786 -2.437 1.00 97.88 197 ARG A O 1
ATOM 1602 N N . PHE A 1 198 ? -4.150 3.195 -4.589 1.00 96.12 198 PHE A N 1
ATOM 1603 C CA . PHE A 1 198 ? -2.828 3.528 -5.114 1.00 96.12 198 PHE A CA 1
ATOM 1604 C C . PHE A 1 198 ? -2.958 4.706 -6.073 1.00 96.12 198 PHE A C 1
ATOM 1606 O O . PHE A 1 198 ? -3.715 4.601 -7.042 1.00 96.12 198 PHE A O 1
ATOM 1613 N N . SER A 1 199 ? -2.246 5.795 -5.809 1.00 92.06 199 SER A N 1
ATOM 1614 C CA . SER A 1 199 ? -2.206 6.992 -6.659 1.00 92.06 199 SER A CA 1
ATOM 1615 C C . SER A 1 199 ? -0.806 7.582 -6.712 1.00 92.06 199 SER A C 1
ATOM 1617 O O . SER A 1 199 ? -0.088 7.507 -5.720 1.00 92.06 199 SER A O 1
ATOM 1619 N N . GLY A 1 200 ? -0.439 8.217 -7.815 1.00 87.19 200 GLY A N 1
ATOM 1620 C CA . GLY A 1 200 ? 0.838 8.901 -7.955 1.00 87.19 200 GLY A CA 1
ATOM 1621 C C . GLY A 1 200 ? 0.807 10.306 -7.382 1.00 87.19 200 GLY A C 1
ATOM 1622 O O . GLY A 1 200 ? -0.206 11.008 -7.438 1.00 87.19 200 GLY A O 1
ATOM 1623 N N . TRP A 1 201 ? 1.950 10.727 -6.858 1.00 82.44 201 TRP A N 1
ATOM 1624 C CA . TRP A 1 201 ? 2.238 12.118 -6.559 1.00 82.44 201 TRP A CA 1
ATOM 1625 C C . TRP A 1 201 ? 3.725 12.384 -6.795 1.00 82.44 201 TRP A C 1
ATOM 1627 O O . TRP A 1 201 ? 4.576 11.902 -6.059 1.00 82.44 201 TRP A O 1
ATOM 1637 N N . LEU A 1 202 ? 4.029 13.158 -7.839 1.00 82.50 202 LEU A N 1
ATOM 1638 C CA . LEU A 1 202 ? 5.394 13.437 -8.305 1.00 82.50 202 LEU A CA 1
ATOM 1639 C C . LEU A 1 202 ? 6.121 12.136 -8.662 1.00 82.50 202 LEU A C 1
ATOM 1641 O O . LEU A 1 202 ? 5.700 11.479 -9.610 1.00 82.50 202 LEU A O 1
ATOM 1645 N N . ASP A 1 203 ? 7.187 11.805 -7.939 1.00 81.56 203 ASP A N 1
ATOM 1646 C CA . ASP A 1 203 ? 7.989 10.585 -8.023 1.00 81.56 203 ASP A CA 1
ATOM 1647 C C . ASP A 1 203 ? 7.678 9.577 -6.896 1.00 81.56 203 ASP A C 1
ATOM 1649 O O . ASP A 1 203 ? 8.437 8.636 -6.661 1.00 81.56 203 ASP A O 1
ATOM 1653 N N . PHE A 1 204 ? 6.543 9.757 -6.211 1.00 89.44 204 PHE A N 1
ATOM 1654 C CA . PHE A 1 204 ? 6.064 8.879 -5.147 1.00 89.44 204 PHE A CA 1
ATOM 1655 C C . PHE A 1 204 ? 4.755 8.181 -5.513 1.00 89.44 204 PHE A C 1
ATOM 1657 O O . PHE A 1 204 ? 3.900 8.700 -6.239 1.00 89.44 204 PHE A O 1
ATOM 1664 N N . CYS A 1 205 ? 4.555 7.017 -4.903 1.00 93.12 205 CYS A N 1
ATOM 1665 C CA . CYS A 1 205 ? 3.270 6.345 -4.838 1.00 93.12 205 CYS A CA 1
ATOM 1666 C C . CYS A 1 205 ? 2.639 6.588 -3.465 1.00 93.12 205 CYS A C 1
ATOM 1668 O O . CYS A 1 205 ? 3.270 6.381 -2.433 1.00 93.12 205 CYS A O 1
ATOM 1670 N N . ILE A 1 206 ? 1.374 6.990 -3.453 1.00 94.69 206 ILE A N 1
ATOM 1671 C CA . ILE A 1 206 ? 0.551 7.114 -2.256 1.00 94.69 206 ILE A CA 1
ATOM 1672 C C . ILE A 1 206 ? -0.347 5.884 -2.154 1.00 94.69 206 ILE A C 1
ATOM 1674 O O . ILE A 1 206 ? -1.093 5.563 -3.083 1.00 94.69 206 ILE A O 1
ATOM 1678 N N . VAL A 1 207 ? -0.283 5.213 -1.008 1.00 97.19 207 VAL A N 1
ATOM 1679 C CA . VAL A 1 207 ? -1.111 4.065 -0.648 1.00 97.19 207 VAL A CA 1
ATOM 1680 C C . VAL A 1 207 ? -2.020 4.442 0.509 1.00 97.19 207 VAL A C 1
ATOM 1682 O O . VAL A 1 207 ? -1.575 4.544 1.650 1.00 97.19 207 VAL A O 1
ATOM 1685 N N . ASP A 1 208 ? -3.310 4.585 0.238 1.00 97.44 208 ASP A N 1
ATOM 1686 C CA . ASP A 1 208 ? -4.308 4.924 1.248 1.00 97.44 208 ASP A CA 1
ATOM 1687 C C . ASP A 1 208 ? -5.149 3.719 1.647 1.00 97.44 208 ASP A C 1
ATOM 1689 O O . ASP A 1 208 ? -5.639 2.978 0.790 1.00 97.44 208 ASP A O 1
ATOM 1693 N N . TYR A 1 209 ? -5.429 3.587 2.942 1.00 98.38 209 TYR A N 1
ATOM 1694 C CA . TYR A 1 209 ? -6.536 2.767 3.416 1.00 98.38 209 TYR A CA 1
ATOM 1695 C C . TYR A 1 209 ? -7.808 3.616 3.498 1.00 98.38 209 TYR A C 1
ATOM 1697 O O . TYR A 1 209 ? -7.882 4.592 4.250 1.00 98.38 209 TYR A O 1
ATOM 1705 N N . ILE A 1 210 ? -8.813 3.251 2.703 1.00 98.62 210 ILE A N 1
ATOM 1706 C CA . ILE A 1 210 ? -10.050 4.019 2.533 1.00 98.62 210 ILE A CA 1
ATOM 1707 C C . ILE A 1 210 ? -11.287 3.233 2.966 1.00 98.62 210 ILE A C 1
ATOM 1709 O O . ILE A 1 210 ? -11.336 2.007 2.855 1.00 98.62 210 ILE A O 1
ATOM 1713 N N . ASP A 1 211 ? -12.307 3.949 3.435 1.00 98.06 211 ASP A N 1
ATOM 1714 C CA . ASP A 1 211 ? -13.606 3.379 3.788 1.00 98.06 211 ASP A CA 1
ATOM 1715 C C . ASP A 1 211 ? -14.510 3.142 2.557 1.00 98.06 211 ASP A C 1
ATOM 1717 O O . ASP A 1 211 ? -14.144 3.386 1.399 1.00 98.06 211 ASP A O 1
ATOM 1721 N N . CYS A 1 212 ? -15.731 2.661 2.804 1.00 96.00 212 CYS A N 1
ATOM 1722 C CA . CYS A 1 212 ? -16.731 2.400 1.765 1.00 96.00 212 CYS A CA 1
ATOM 1723 C C . CYS A 1 212 ? -17.262 3.664 1.062 1.00 96.00 212 CYS A C 1
ATOM 1725 O O . CYS A 1 212 ? -17.917 3.557 0.027 1.00 96.00 212 CYS A O 1
ATOM 1727 N N . SER A 1 213 ? -16.981 4.848 1.609 1.00 96.75 213 SER A N 1
ATOM 1728 C CA . SER A 1 213 ? -17.305 6.157 1.034 1.00 96.75 213 SER A CA 1
ATOM 1729 C C . SER A 1 213 ? -16.084 6.825 0.388 1.00 96.75 213 SER A C 1
ATOM 1731 O O . SER A 1 213 ? -16.171 7.981 -0.019 1.00 96.75 213 SER A O 1
ATOM 1733 N N . ASN A 1 214 ? -14.967 6.098 0.253 1.00 95.81 214 ASN A N 1
ATOM 1734 C CA . ASN A 1 214 ? -13.678 6.577 -0.254 1.00 95.81 214 ASN A CA 1
ATOM 1735 C C . ASN A 1 214 ? -13.007 7.660 0.606 1.00 95.81 214 ASN A C 1
ATOM 1737 O O . ASN A 1 214 ? -12.137 8.379 0.109 1.00 95.81 214 ASN A O 1
ATOM 1741 N N . ASN A 1 215 ? -13.370 7.771 1.885 1.00 96.88 215 ASN A N 1
ATOM 1742 C CA . ASN A 1 215 ? -12.661 8.640 2.818 1.00 96.88 215 ASN A CA 1
ATOM 1743 C C . ASN A 1 215 ? -11.442 7.921 3.392 1.00 96.88 215 ASN A C 1
ATOM 1745 O O . ASN A 1 215 ? -11.470 6.711 3.616 1.00 96.88 215 ASN A O 1
ATOM 1749 N N . TYR A 1 216 ? -10.396 8.688 3.695 1.00 94.81 216 TYR A N 1
ATOM 1750 C CA . TYR A 1 216 ? -9.226 8.188 4.408 1.00 94.81 216 TYR A CA 1
ATOM 1751 C C . TYR A 1 216 ? -9.614 7.657 5.785 1.00 94.81 216 TYR A C 1
ATOM 1753 O O . TYR A 1 216 ? -10.236 8.364 6.586 1.00 94.81 216 TYR A O 1
ATOM 1761 N N . VAL A 1 217 ? -9.189 6.434 6.086 1.00 97.50 217 VAL A N 1
ATOM 1762 C CA . VAL A 1 217 ? -9.291 5.886 7.434 1.00 97.50 217 VAL A CA 1
ATOM 1763 C C . VAL A 1 217 ? -8.232 6.546 8.305 1.00 97.50 217 VAL A C 1
ATOM 1765 O O . VAL A 1 217 ? -7.059 6.612 7.939 1.00 97.50 217 VAL A O 1
ATOM 1768 N N . LYS A 1 218 ? -8.649 7.024 9.477 1.00 96.75 218 LYS A N 1
ATOM 1769 C CA . LYS A 1 218 ? -7.756 7.576 10.496 1.00 96.75 218 LYS A CA 1
ATOM 1770 C C . LYS A 1 218 ? -7.778 6.701 11.742 1.00 96.75 218 LYS A C 1
ATOM 1772 O O . LYS A 1 218 ? -8.829 6.170 12.096 1.00 96.75 218 LYS A O 1
ATOM 1777 N N . LYS A 1 219 ? -6.633 6.588 12.406 1.00 96.38 219 LYS A N 1
ATOM 1778 C CA . LYS A 1 219 ? -6.470 5.963 13.726 1.00 96.38 219 LYS A CA 1
ATOM 1779 C C . LYS A 1 219 ? -5.688 6.900 14.631 1.00 96.38 219 LYS A C 1
ATOM 1781 O O . LYS A 1 219 ? -5.003 7.787 14.139 1.00 96.38 219 LYS A O 1
ATOM 1786 N N . THR A 1 220 ? -5.785 6.730 15.938 1.00 96.50 220 THR A N 1
ATOM 1787 C CA . THR A 1 220 ? -4.947 7.500 16.869 1.00 96.50 220 THR A CA 1
ATOM 1788 C C . THR A 1 220 ? -3.472 7.127 16.700 1.00 96.50 220 THR A C 1
ATOM 1790 O O . THR A 1 220 ? -3.163 5.990 16.321 1.00 96.50 220 THR A O 1
ATOM 1793 N N . PHE A 1 221 ? -2.548 8.043 17.012 1.00 94.69 221 PHE A N 1
ATOM 1794 C CA . PHE A 1 221 ? -1.116 7.722 17.022 1.00 94.69 221 PHE A CA 1
ATOM 1795 C C . PHE A 1 221 ? -0.829 6.493 17.897 1.00 94.69 221 PHE A C 1
ATOM 1797 O O . PHE A 1 221 ? -0.112 5.586 17.490 1.00 94.69 221 PHE A O 1
ATOM 1804 N N . LYS A 1 222 ? -1.493 6.384 19.050 1.00 95.00 222 LYS A N 1
ATOM 1805 C CA . LYS A 1 222 ? -1.432 5.222 19.944 1.00 95.00 222 LYS A CA 1
ATOM 1806 C C . LYS A 1 222 ? -1.742 3.889 19.261 1.00 95.00 222 LYS A C 1
ATOM 1808 O O . LYS A 1 222 ? -1.132 2.874 19.590 1.00 95.00 222 LYS A O 1
ATOM 1813 N N . GLU A 1 223 ? -2.711 3.864 18.351 1.00 96.31 223 GLU A N 1
ATOM 1814 C CA . GLU A 1 223 ? -3.103 2.649 17.633 1.00 96.31 223 GLU A CA 1
ATOM 1815 C C . GLU A 1 223 ? -2.119 2.257 16.529 1.00 96.31 223 GLU A C 1
ATOM 1817 O O . GLU A 1 223 ? -2.036 1.070 16.201 1.00 96.31 223 GLU A O 1
ATOM 1822 N N . VAL A 1 224 ? -1.404 3.229 15.955 1.00 95.56 224 VAL A N 1
ATOM 1823 C CA . VAL A 1 224 ? -0.417 3.003 14.885 1.00 95.56 224 VAL A CA 1
ATOM 1824 C C . VAL A 1 224 ? 1.008 2.857 15.409 1.00 95.56 224 VAL A C 1
ATOM 1826 O O . VAL A 1 224 ? 1.814 2.207 14.754 1.00 95.56 224 VAL A O 1
ATOM 1829 N N . ALA A 1 225 ? 1.310 3.387 16.598 1.00 95.25 225 ALA A N 1
ATOM 1830 C CA . ALA A 1 225 ? 2.627 3.362 17.229 1.00 95.25 225 ALA A CA 1
ATOM 1831 C C . ALA A 1 225 ? 3.284 1.965 17.255 1.00 95.25 225 ALA A C 1
ATOM 1833 O O . ALA A 1 225 ? 4.469 1.876 16.944 1.00 95.25 225 ALA A O 1
ATOM 1834 N N . PRO A 1 226 ? 2.558 0.852 17.505 1.00 96.62 226 PRO A N 1
ATOM 1835 C CA . PRO A 1 226 ? 3.156 -0.485 17.464 1.00 96.62 226 PRO A CA 1
ATOM 1836 C C . PRO A 1 226 ? 3.703 -0.917 16.096 1.00 96.62 226 PRO A C 1
ATOM 1838 O O . PRO A 1 226 ? 4.356 -1.952 16.021 1.00 96.62 226 PRO A O 1
ATOM 1841 N N . ALA A 1 227 ? 3.391 -0.195 15.016 1.00 97.50 227 ALA A N 1
ATOM 1842 C CA . ALA A 1 227 ? 3.922 -0.480 13.689 1.00 97.50 227 ALA A CA 1
ATOM 1843 C C . ALA A 1 227 ? 5.320 0.113 13.464 1.00 97.50 227 ALA A C 1
ATOM 1845 O O . ALA A 1 227 ? 5.974 -0.289 12.513 1.00 97.50 227 ALA A O 1
ATOM 1846 N N . PHE A 1 228 ? 5.789 1.062 14.274 1.00 96.94 228 PHE A N 1
ATOM 1847 C CA . PHE A 1 228 ? 7.099 1.682 14.065 1.00 96.94 228 PHE A CA 1
ATOM 1848 C C . PHE A 1 228 ? 8.223 0.721 14.456 1.00 96.94 228 PHE A C 1
ATOM 1850 O O . PHE A 1 228 ? 8.172 0.120 15.529 1.00 96.94 228 PHE A O 1
ATOM 1857 N N . TYR A 1 229 ? 9.243 0.594 13.603 1.00 95.44 229 TYR A N 1
ATOM 1858 C CA . TYR A 1 229 ? 10.406 -0.245 13.918 1.00 95.44 229 TYR A CA 1
ATOM 1859 C C . TYR A 1 229 ? 11.243 0.338 15.064 1.00 95.44 229 TYR A C 1
ATOM 1861 O O . TYR A 1 229 ? 11.638 -0.408 15.957 1.00 95.44 229 TYR A O 1
ATOM 1869 N N . ASP A 1 230 ? 11.416 1.662 15.079 1.00 92.62 230 ASP A N 1
ATOM 1870 C CA . ASP A 1 230 ? 12.274 2.387 16.025 1.00 92.62 230 ASP A CA 1
ATOM 1871 C C . ASP A 1 230 ? 11.465 3.455 16.794 1.00 92.62 230 ASP A C 1
ATOM 1873 O O . ASP A 1 230 ? 11.818 4.631 16.840 1.00 92.62 230 ASP A O 1
ATOM 1877 N N . LEU A 1 231 ? 10.314 3.059 17.363 1.00 92.81 231 LEU A N 1
ATOM 1878 C CA . LEU A 1 231 ? 9.379 3.981 18.032 1.00 92.81 231 LEU A CA 1
ATOM 1879 C C . LEU A 1 231 ? 10.025 4.775 19.176 1.00 92.81 231 LEU A C 1
ATOM 1881 O O . LEU A 1 231 ? 9.754 5.966 19.314 1.00 92.81 231 LEU A O 1
ATOM 1885 N N . ASP A 1 232 ? 10.825 4.109 20.010 1.00 91.06 232 ASP A N 1
ATOM 1886 C CA . ASP A 1 232 ? 11.430 4.734 21.188 1.00 91.06 232 ASP A CA 1
ATOM 1887 C C . ASP A 1 232 ? 12.428 5.826 20.770 1.00 91.06 232 ASP A C 1
ATOM 1889 O O . ASP A 1 232 ? 12.345 6.941 21.276 1.00 91.06 232 ASP A O 1
ATOM 1893 N N . GLU A 1 233 ? 13.286 5.544 19.781 1.00 91.00 233 GLU A N 1
ATOM 1894 C CA . GLU A 1 233 ? 14.236 6.513 19.208 1.00 91.00 233 GLU A CA 1
ATOM 1895 C C . GLU A 1 233 ? 13.498 7.693 18.566 1.00 91.00 233 GLU A C 1
ATOM 1897 O O . GLU A 1 233 ? 13.814 8.846 18.837 1.00 91.00 233 GLU A O 1
ATOM 1902 N N . LEU A 1 234 ? 12.428 7.425 17.811 1.00 89.75 234 LEU A N 1
ATOM 1903 C CA . LEU A 1 234 ? 11.586 8.475 17.241 1.00 89.75 234 LEU A CA 1
ATOM 1904 C C . LEU A 1 234 ? 10.973 9.387 18.319 1.00 89.75 234 LEU A C 1
ATOM 1906 O O . LEU A 1 234 ? 10.935 10.603 18.143 1.00 89.75 234 LEU A O 1
ATOM 1910 N N . ILE A 1 235 ? 10.461 8.828 19.420 1.00 89.44 235 ILE A N 1
ATOM 1911 C CA . ILE A 1 235 ? 9.895 9.623 20.521 1.00 89.44 235 ILE A CA 1
ATOM 1912 C C . ILE A 1 235 ? 10.994 10.424 21.231 1.00 89.44 235 ILE A C 1
ATOM 1914 O O . ILE A 1 235 ? 10.766 11.585 21.567 1.00 89.44 235 ILE A O 1
ATOM 1918 N N . GLU A 1 236 ? 12.172 9.837 21.451 1.00 89.25 236 GLU A N 1
ATOM 1919 C CA . GLU A 1 236 ? 13.329 10.538 22.019 1.00 89.25 236 GLU A CA 1
ATOM 1920 C C . GLU A 1 236 ? 13.766 11.714 21.130 1.00 89.25 236 GLU A C 1
ATOM 1922 O O . GLU A 1 236 ? 13.942 12.827 21.630 1.00 89.25 236 GLU A O 1
ATOM 1927 N N . ASP A 1 237 ? 13.847 11.519 19.815 1.00 87.69 237 ASP A N 1
ATOM 1928 C CA . ASP A 1 237 ? 14.179 12.566 18.843 1.00 87.69 237 ASP A CA 1
ATOM 1929 C C . ASP A 1 237 ? 13.126 13.684 18.813 1.00 87.69 237 ASP A C 1
ATOM 1931 O O . ASP A 1 237 ? 13.451 14.866 18.683 1.00 87.69 237 ASP A O 1
ATOM 1935 N N . LEU A 1 238 ? 11.840 13.335 18.937 1.00 85.69 238 LEU A N 1
ATOM 1936 C CA . LEU A 1 238 ? 10.746 14.313 18.959 1.00 85.69 238 LEU A CA 1
ATOM 1937 C C . LEU A 1 238 ? 10.788 15.200 20.208 1.00 85.69 238 LEU A C 1
ATOM 1939 O O . LEU A 1 238 ? 10.331 16.336 20.161 1.00 85.69 238 LEU A O 1
ATOM 1943 N N . LEU A 1 239 ? 11.316 14.684 21.319 1.00 84.56 239 LEU A N 1
ATOM 1944 C CA . LEU A 1 239 ? 11.357 15.375 22.610 1.00 84.56 239 LEU A CA 1
ATOM 1945 C C . LEU A 1 239 ? 12.716 16.019 22.931 1.00 84.56 239 LEU A C 1
ATOM 1947 O O . LEU A 1 239 ? 12.830 16.694 23.954 1.00 84.56 239 LEU A O 1
ATOM 1951 N N . SER A 1 240 ? 13.754 15.773 22.125 1.00 79.38 240 SER A N 1
ATOM 1952 C CA . SER A 1 240 ? 15.135 16.197 22.411 1.00 79.38 240 SER A CA 1
ATOM 1953 C C . SER A 1 240 ? 15.621 17.421 21.628 1.00 79.38 240 SER A C 1
ATOM 1955 O O . SER A 1 240 ? 16.654 17.982 21.999 1.00 79.38 240 SER A O 1
ATOM 1957 N N . ASN A 1 241 ? 14.904 17.866 20.591 1.00 60.19 241 ASN A N 1
ATOM 1958 C CA . ASN A 1 241 ? 15.293 19.039 19.804 1.00 60.19 241 ASN A CA 1
ATOM 1959 C C . ASN A 1 241 ? 14.746 20.352 20.410 1.00 60.19 241 ASN A C 1
ATOM 1961 O O . ASN A 1 241 ? 13.588 20.720 20.198 1.00 60.19 241 ASN A O 1
ATOM 1965 N N . GLU A 1 242 ? 15.628 21.053 21.142 1.00 51.78 242 GLU A N 1
ATOM 1966 C CA . GLU A 1 242 ? 15.613 22.510 21.404 1.00 51.78 242 GLU A CA 1
ATOM 1967 C C . GLU A 1 242 ? 16.461 23.277 20.374 1.00 51.78 242 GLU A C 1
ATOM 1969 O O . GLU A 1 242 ? 17.591 22.824 20.066 1.00 51.78 242 GLU A O 1
#

pLDDT: mean 87.79, std 14.87, range [35.38, 98.88]